Protein AF-E4WYF2-F1 (afdb_monomer_lite)

pLDDT: mean 76.02, std 16.63, range [37.41, 94.06]

Organism: Oikopleura dioica (NCBI:txid34765)

Sequence (230 aa):
MASVQLDSHLLYRRMNRLISRSLRPFSLKIVSPAKLMKSDLAKQTVICAGLVGVGDALAQAYRNERDLQRLVDMTLAGSFLGPWYKWWYGILNKRPNLTPLMKTGIDVSTSPFLHFTFLAFYILIHEHKIIDAKRSWENMIELIKLDLLLFLPICYTNFKFIPPGIWQTVYINAMYVIIVEPVCSMIINDNVQLFDFFFELLPQPVFEKFIEKIGIKTVLDFIIERTAGK

Foldseek 3Di:
DDDPPPPVVVVVVVVVVVVVVVPPPPPPPVQPVVNLVVDQLSVLLQLQLVLLLLLQVLLCLVVVHDDPLLSNLSSVLRNVVSVVCVVVLVVLVVCPVADLLRSLVVVLVCLLVSLLSSLQSSCCRRVVDHDDPVLSVLLSVQLSVLCVVQVSVQSSCLSPPPDPDDRSVVSSSVSCSLPPSNVSSCCNPVVDRNVVVVVQCVPVVNVVVSCVSSVVVVVVVVVCVVVVDD

Secondary structure (DSSP, 8-state):
-------HHHHHHHHHHHHHHHTTT-------HHHHTTSHHHHHHHHHHHHHHHHHHHHHHHHT---HHHHHHHHHHGGGHHHHHHHHHHHHHT-TTS-HHHHHHHHHHHHHHHHHHHHHHHHHHHT-S---HHHHHHHHHHHHHHIIIIIHHHHHHHHHHSPTTHHHHHHHHHHIIIIIHHHHHHHHHH---HHHHHHHH-SHHHHHHHHHHTTHHHHHHHHHHHHH--

Structure (mmCIF, N/CA/C/O backbone):
data_AF-E4WYF2-F1
#
_entry.id   AF-E4WYF2-F1
#
loop_
_atom_site.group_PDB
_atom_site.id
_atom_site.type_symbol
_atom_site.label_atom_id
_atom_site.label_alt_id
_atom_site.label_comp_id
_atom_site.label_asym_id
_atom_site.label_entity_id
_atom_site.label_seq_id
_atom_site.pdbx_PDB_ins_code
_atom_site.Cartn_x
_atom_site.Cartn_y
_atom_site.Cartn_z
_atom_site.occupancy
_atom_site.B_iso_or_equiv
_atom_site.auth_seq_id
_atom_site.auth_comp_id
_atom_site.auth_asym_id
_atom_site.auth_atom_id
_atom_site.pdbx_PDB_model_num
ATOM 1 N N . MET A 1 1 ? 58.714 -3.916 41.244 1.00 43.25 1 MET A N 1
ATOM 2 C CA . MET A 1 1 ? 57.739 -3.976 40.134 1.00 43.25 1 MET A CA 1
ATOM 3 C C . MET A 1 1 ? 57.208 -5.399 40.060 1.00 43.25 1 MET A C 1
ATOM 5 O O . MET A 1 1 ? 57.932 -6.275 39.615 1.00 43.25 1 MET A O 1
ATOM 9 N N . ALA A 1 2 ? 56.015 -5.654 40.601 1.00 40.81 2 ALA A N 1
ATOM 10 C CA . ALA A 1 2 ? 55.406 -6.983 40.588 1.00 40.81 2 ALA A CA 1
ATOM 11 C C . ALA A 1 2 ? 54.546 -7.129 39.325 1.00 40.81 2 ALA A C 1
ATOM 13 O O . ALA A 1 2 ? 53.582 -6.387 39.140 1.00 40.81 2 ALA A O 1
ATOM 14 N N . SER A 1 3 ? 54.925 -8.049 38.439 1.00 42.28 3 SER A N 1
ATOM 15 C CA . SER A 1 3 ? 54.156 -8.398 37.247 1.00 42.28 3 SER A CA 1
ATOM 16 C C . SER A 1 3 ? 52.903 -9.168 37.661 1.00 42.28 3 SER A C 1
ATOM 18 O O . SER A 1 3 ? 52.993 -10.289 38.162 1.00 42.28 3 SER A O 1
ATOM 20 N N . VAL A 1 4 ? 51.732 -8.572 37.450 1.00 49.94 4 VAL A N 1
ATOM 21 C CA . VAL A 1 4 ? 50.444 -9.250 37.613 1.00 49.94 4 VAL A CA 1
ATOM 22 C C . VAL A 1 4 ? 50.316 -10.278 36.486 1.00 49.94 4 VAL A C 1
ATOM 24 O O . VAL A 1 4 ? 49.973 -9.931 35.358 1.00 49.94 4 VAL A O 1
ATOM 27 N N . GLN A 1 5 ? 50.620 -11.545 36.776 1.00 52.38 5 GLN A N 1
ATOM 28 C CA . GLN A 1 5 ? 50.249 -12.666 35.914 1.00 52.38 5 GLN A CA 1
ATOM 29 C C . GLN A 1 5 ? 48.727 -12.805 35.964 1.00 52.38 5 GLN A C 1
ATOM 31 O O . GLN A 1 5 ? 48.154 -13.408 36.870 1.00 52.38 5 GLN A O 1
ATOM 36 N N . LEU A 1 6 ? 48.063 -12.169 35.002 1.00 54.81 6 LEU A N 1
ATOM 37 C CA . LEU A 1 6 ? 46.642 -12.353 34.764 1.00 54.81 6 LEU A CA 1
ATOM 38 C C . LEU A 1 6 ? 46.441 -13.799 34.299 1.00 54.81 6 LEU A C 1
ATOM 40 O O . LEU A 1 6 ? 46.881 -14.171 33.212 1.00 54.81 6 LEU A O 1
ATOM 44 N N . ASP A 1 7 ? 45.810 -14.610 35.144 1.00 67.25 7 ASP A N 1
ATOM 45 C CA . ASP A 1 7 ? 45.507 -16.011 34.867 1.00 67.25 7 ASP A CA 1
ATOM 46 C C . ASP A 1 7 ? 44.594 -16.101 33.630 1.00 67.25 7 ASP A C 1
ATOM 48 O O . ASP A 1 7 ? 43.377 -15.874 33.678 1.00 67.25 7 ASP A O 1
ATOM 52 N N . SER A 1 8 ? 45.214 -16.376 32.481 1.00 57.38 8 SER A N 1
ATOM 53 C CA . SER A 1 8 ? 44.580 -16.463 31.164 1.00 57.38 8 SER A CA 1
ATOM 54 C C . SER A 1 8 ? 43.456 -17.498 31.152 1.00 57.38 8 SER A C 1
ATOM 56 O O . SER A 1 8 ? 42.461 -17.340 30.438 1.00 57.38 8 SER A O 1
ATOM 58 N N . HIS A 1 9 ? 43.541 -18.499 32.029 1.00 60.78 9 HIS A N 1
ATOM 59 C CA . HIS A 1 9 ? 42.527 -19.523 32.201 1.00 60.78 9 HIS A CA 1
ATOM 60 C C . HIS A 1 9 ? 41.265 -18.990 32.905 1.00 60.78 9 HIS A C 1
ATOM 62 O O . HIS A 1 9 ? 40.141 -19.430 32.613 1.00 60.78 9 HIS A O 1
ATOM 68 N N . LEU A 1 10 ? 41.418 -18.014 33.804 1.00 67.69 10 LEU A N 1
ATOM 69 C CA . LEU A 1 10 ? 40.314 -17.330 34.479 1.00 67.69 10 LEU A CA 1
ATOM 70 C C . LEU A 1 10 ? 39.604 -16.352 33.530 1.00 67.69 10 LEU A C 1
ATOM 72 O O . LEU A 1 10 ? 38.371 -16.257 33.529 1.00 67.69 10 LEU A O 1
ATOM 76 N N . LEU A 1 11 ? 40.380 -15.669 32.686 1.00 64.06 11 LEU A N 1
ATOM 77 C CA . LEU A 1 11 ? 39.885 -14.714 31.693 1.00 64.06 11 LEU A CA 1
ATOM 78 C C . LEU A 1 11 ? 39.116 -15.423 30.570 1.00 64.06 11 LEU A C 1
ATOM 80 O O . LEU A 1 11 ? 37.990 -15.035 30.254 1.00 64.06 11 LEU A O 1
ATOM 84 N N . TYR A 1 12 ? 39.640 -16.553 30.088 1.00 58.22 12 TYR A N 1
ATOM 85 C CA . TYR A 1 12 ? 38.955 -17.430 29.138 1.00 58.22 12 TYR A CA 1
ATOM 86 C C . TYR A 1 12 ? 37.633 -17.980 29.703 1.00 58.22 12 TYR A C 1
ATOM 88 O O . TYR A 1 12 ? 36.594 -17.949 29.039 1.00 58.22 12 TYR A O 1
ATOM 96 N N . ARG A 1 13 ? 37.611 -18.399 30.979 1.00 66.56 13 ARG A N 1
ATOM 97 C CA . ARG A 1 13 ? 36.380 -18.859 31.655 1.00 66.56 13 ARG A CA 1
ATOM 98 C C . ARG A 1 13 ? 35.347 -17.749 31.870 1.00 66.56 13 ARG A C 1
ATOM 100 O O . ARG A 1 13 ? 34.149 -18.049 31.900 1.00 66.56 13 ARG A O 1
ATOM 107 N N . ARG A 1 14 ? 35.770 -16.491 32.046 1.00 70.56 14 ARG A N 1
ATOM 108 C CA . ARG A 1 14 ? 34.861 -15.331 32.109 1.00 70.56 14 ARG A CA 1
ATOM 109 C C . ARG A 1 14 ? 34.307 -14.978 30.729 1.00 70.56 14 ARG A C 1
ATOM 111 O O . ARG A 1 14 ? 33.098 -14.789 30.618 1.00 70.56 14 ARG A O 1
ATOM 118 N N . MET A 1 15 ? 35.139 -14.983 29.687 1.00 56.34 15 MET A N 1
ATOM 119 C CA . MET A 1 15 ? 34.697 -14.736 28.310 1.00 56.34 15 MET A CA 1
ATOM 120 C C . MET A 1 15 ? 33.721 -15.809 27.820 1.00 56.34 15 MET A C 1
ATOM 122 O O . MET A 1 15 ? 32.647 -15.461 27.339 1.00 56.34 15 MET A O 1
ATOM 126 N N . ASN A 1 16 ? 33.988 -17.099 28.058 1.00 54.19 16 ASN A N 1
ATOM 127 C CA . ASN A 1 16 ? 33.047 -18.165 27.686 1.00 54.19 16 ASN A CA 1
ATOM 128 C C . ASN A 1 16 ? 31.715 -18.093 28.453 1.00 54.19 16 ASN A C 1
ATOM 130 O O . ASN A 1 16 ? 30.665 -18.445 27.911 1.00 54.19 16 ASN A O 1
ATOM 134 N N . ARG A 1 17 ? 31.708 -17.584 29.693 1.00 62.91 17 ARG A N 1
ATOM 135 C CA . ARG A 1 17 ? 30.463 -17.325 30.441 1.00 62.91 17 ARG A CA 1
ATOM 136 C C . ARG A 1 17 ? 29.685 -16.117 29.917 1.00 62.91 17 ARG A C 1
ATOM 138 O O . ARG A 1 17 ? 28.460 -16.127 29.990 1.00 62.91 17 ARG A O 1
ATOM 145 N N . LEU A 1 18 ? 30.365 -15.102 29.386 1.00 58.62 18 LEU A N 1
ATOM 146 C CA . LEU A 1 18 ? 29.728 -13.940 28.760 1.00 58.62 18 LEU A CA 1
ATOM 147 C C . LEU A 1 18 ? 29.188 -14.281 27.366 1.00 58.62 18 LEU A C 1
ATOM 149 O O . LEU A 1 18 ? 28.043 -13.958 27.066 1.00 58.62 18 LEU A O 1
ATOM 153 N N . ILE A 1 19 ? 29.946 -15.033 26.564 1.00 54.69 19 ILE A N 1
ATOM 154 C CA . ILE A 1 19 ? 29.532 -15.506 25.236 1.00 54.69 19 ILE A CA 1
ATOM 155 C C . ILE A 1 19 ? 28.343 -16.476 25.348 1.00 54.69 19 ILE A C 1
ATOM 157 O O . ILE A 1 19 ? 27.340 -16.297 24.665 1.00 54.69 19 ILE A O 1
ATOM 161 N N . SER A 1 20 ? 28.366 -17.431 26.287 1.00 53.00 20 SER A N 1
ATOM 162 C CA . SER A 1 20 ? 27.236 -18.362 26.504 1.00 53.00 20 SER A CA 1
ATOM 163 C C . SER A 1 20 ? 25.994 -17.739 27.165 1.00 53.00 20 SER A C 1
ATOM 165 O O . SER A 1 20 ? 24.932 -18.373 27.190 1.00 53.00 20 SER A O 1
ATOM 167 N N . ARG A 1 21 ? 26.103 -16.518 27.709 1.00 52.81 21 ARG A N 1
ATOM 168 C CA . ARG A 1 21 ? 24.962 -15.699 28.159 1.00 52.81 21 ARG A CA 1
ATOM 169 C C . ARG A 1 21 ? 24.443 -14.780 27.050 1.00 52.81 21 ARG A C 1
ATOM 171 O O . ARG A 1 21 ? 23.233 -14.622 26.944 1.00 52.81 21 ARG A O 1
ATOM 178 N N . SER A 1 22 ? 25.330 -14.241 26.213 1.00 47.91 22 SER A N 1
ATOM 179 C CA . SER A 1 22 ? 24.991 -13.393 25.059 1.00 47.91 22 SER A CA 1
ATOM 180 C C . SER A 1 22 ? 24.304 -14.179 23.933 1.00 47.91 22 SER A C 1
ATOM 182 O O . SER A 1 22 ? 23.324 -13.721 23.357 1.00 47.91 22 SER A O 1
ATOM 184 N N . LEU A 1 23 ? 24.725 -15.425 23.690 1.00 44.25 23 LEU A N 1
ATOM 185 C CA . LEU A 1 23 ? 24.165 -16.286 22.637 1.00 44.25 23 LEU A CA 1
ATOM 186 C C . LEU A 1 23 ? 22.856 -17.000 23.031 1.00 44.25 23 LEU A C 1
ATOM 188 O O . LEU A 1 23 ? 22.394 -17.893 22.322 1.00 44.25 23 LEU A O 1
ATOM 192 N N . ARG A 1 24 ? 22.249 -16.642 24.172 1.00 42.84 24 ARG A N 1
ATOM 193 C CA . ARG A 1 24 ? 21.095 -17.350 24.744 1.00 42.84 24 ARG A CA 1
ATOM 194 C C . ARG A 1 24 ? 19.708 -16.731 24.491 1.00 42.84 24 ARG A C 1
ATOM 196 O O . ARG A 1 24 ? 18.785 -17.075 25.228 1.00 42.84 24 ARG A O 1
ATOM 203 N N . PRO A 1 25 ? 19.497 -15.940 23.419 1.00 43.97 25 PRO A N 1
ATOM 204 C CA . PRO A 1 25 ? 18.171 -15.920 22.808 1.00 43.97 25 PRO A CA 1
ATOM 205 C C . PRO A 1 25 ? 18.222 -15.883 21.274 1.00 43.97 25 PRO A C 1
ATOM 207 O O . PRO A 1 25 ? 17.591 -15.040 20.658 1.00 43.97 25 PRO A O 1
ATOM 210 N N . PHE A 1 26 ? 18.924 -16.813 20.632 1.00 39.44 26 PHE A N 1
ATOM 211 C CA . PHE A 1 26 ? 18.647 -17.140 19.227 1.00 39.44 26 PHE A CA 1
ATOM 212 C C . PHE A 1 26 ? 18.521 -18.653 19.043 1.00 39.44 26 PHE A C 1
ATOM 214 O O . PHE A 1 26 ? 19.043 -19.241 18.103 1.00 39.44 26 PHE A O 1
ATOM 221 N N . SER A 1 27 ? 17.757 -19.316 19.923 1.00 37.41 27 SER A N 1
ATOM 222 C CA . SER A 1 27 ? 17.037 -20.486 19.424 1.00 37.41 27 SER A CA 1
ATOM 223 C C . SER A 1 27 ? 15.979 -19.929 18.476 1.00 37.41 27 SER A C 1
ATOM 225 O O . SER A 1 27 ? 14.944 -19.434 18.933 1.00 37.41 27 SER A O 1
ATOM 227 N N . LEU A 1 28 ? 16.244 -19.971 17.171 1.00 38.47 28 LEU A N 1
ATOM 228 C CA . LEU A 1 28 ? 15.196 -19.967 16.158 1.00 38.47 28 LEU A CA 1
ATOM 229 C C . LEU A 1 28 ? 14.339 -21.203 16.444 1.00 38.47 28 LEU A C 1
ATOM 231 O O . LEU A 1 28 ? 14.529 -22.281 15.890 1.00 38.47 28 LEU A O 1
ATOM 235 N N . LYS A 1 29 ? 13.428 -21.074 17.415 1.00 37.94 29 LYS A N 1
ATOM 236 C CA . LYS A 1 29 ? 12.313 -21.993 17.546 1.00 37.94 29 LYS A CA 1
ATOM 237 C C . LYS A 1 29 ? 11.602 -21.847 16.221 1.00 37.94 29 LYS A C 1
ATOM 239 O O . LYS A 1 29 ? 11.056 -20.782 15.951 1.00 37.94 29 LYS A O 1
ATOM 244 N N . ILE A 1 30 ? 11.655 -22.888 15.402 1.00 41.62 30 ILE A N 1
ATOM 245 C CA . ILE A 1 30 ? 10.763 -23.041 14.264 1.00 41.62 30 ILE A CA 1
ATOM 246 C C . ILE A 1 30 ? 9.365 -23.040 14.882 1.00 41.62 30 ILE A C 1
ATOM 248 O O . ILE A 1 30 ? 8.895 -24.031 15.443 1.00 41.62 30 ILE A O 1
ATOM 252 N N . VAL A 1 31 ? 8.769 -21.852 14.950 1.00 43.47 31 VAL A N 1
ATOM 253 C CA . VAL A 1 31 ? 7.428 -21.664 15.476 1.00 43.47 31 VAL A CA 1
ATOM 254 C C . VAL A 1 31 ? 6.529 -22.321 14.450 1.00 43.47 31 VAL A C 1
ATOM 256 O O . VAL A 1 31 ? 6.563 -21.949 13.280 1.00 43.47 31 VAL A O 1
ATOM 259 N N . SER A 1 32 ? 5.763 -23.330 14.868 1.00 39.56 32 SER A N 1
ATOM 260 C CA . SER A 1 32 ? 4.838 -23.988 13.951 1.00 39.56 32 SER A CA 1
ATOM 261 C C . SER A 1 32 ? 3.935 -22.932 13.292 1.00 39.56 32 SER A C 1
ATOM 263 O O . SER A 1 32 ? 3.514 -21.997 13.984 1.00 39.56 32 SER A O 1
ATOM 265 N N . PRO A 1 33 ? 3.603 -23.057 11.995 1.00 49.75 33 PRO A N 1
ATOM 266 C CA . PRO A 1 33 ? 2.759 -22.087 11.290 1.00 49.75 33 PRO A CA 1
ATOM 267 C C . PRO A 1 33 ? 1.464 -21.766 12.055 1.00 49.75 33 PRO A C 1
ATOM 269 O O . PRO A 1 33 ? 1.066 -20.611 12.176 1.00 49.75 33 PRO A O 1
ATOM 272 N N . ALA A 1 34 ? 0.884 -22.775 12.714 1.00 42.59 34 ALA A N 1
ATOM 273 C CA . ALA A 1 34 ? -0.295 -22.640 13.566 1.00 42.59 34 ALA A CA 1
ATOM 274 C C . ALA A 1 34 ? -0.082 -21.772 14.827 1.00 42.59 34 ALA A C 1
ATOM 276 O O . ALA A 1 34 ? -1.013 -21.108 15.276 1.00 42.59 34 ALA A O 1
ATOM 277 N N . LYS A 1 35 ? 1.120 -21.755 15.426 1.00 39.94 35 LYS A N 1
ATOM 278 C CA . LYS A 1 35 ? 1.464 -20.827 16.523 1.00 39.94 35 LYS A CA 1
ATOM 279 C C . LYS A 1 35 ? 1.816 -19.436 16.003 1.00 39.94 35 LYS A C 1
ATOM 281 O O . LYS A 1 35 ? 1.493 -18.464 16.681 1.00 39.94 35 LYS A O 1
ATOM 286 N N . LEU A 1 36 ? 2.423 -19.333 14.819 1.00 43.94 36 LEU A N 1
ATOM 287 C CA . LEU A 1 36 ? 2.685 -18.051 14.166 1.00 43.94 36 LEU A CA 1
ATOM 288 C C . LEU A 1 36 ? 1.356 -17.325 13.895 1.00 43.94 36 LEU A C 1
ATOM 290 O O . LEU A 1 36 ? 1.186 -16.185 14.309 1.00 43.94 36 LEU A O 1
ATOM 294 N N . MET A 1 37 ? 0.360 -18.043 13.364 1.00 47.12 37 MET A N 1
ATOM 295 C CA . MET A 1 37 ? -1.002 -17.545 13.127 1.00 47.12 37 MET A CA 1
ATOM 296 C C . MET A 1 37 ? -1.801 -17.208 14.396 1.00 47.12 37 MET A C 1
ATOM 298 O O . MET A 1 37 ? -2.870 -16.617 14.283 1.00 47.12 37 MET A O 1
ATOM 302 N N . LYS A 1 38 ? -1.326 -17.532 15.609 1.00 53.31 38 LYS A N 1
ATOM 303 C CA . LYS A 1 38 ? -1.950 -17.038 16.854 1.00 53.31 38 LYS A CA 1
ATOM 304 C C . LYS A 1 38 ? -1.519 -15.614 17.205 1.00 53.31 38 LYS A C 1
ATOM 306 O O . LYS A 1 38 ? -2.211 -14.957 17.974 1.00 53.31 38 LYS A O 1
ATOM 311 N N . SER A 1 39 ? -0.409 -15.129 16.650 1.00 69.50 39 SER A N 1
ATOM 312 C CA . SER A 1 39 ? 0.044 -13.755 16.851 1.00 69.50 39 SER A CA 1
ATOM 313 C C . SER A 1 39 ? -0.727 -12.810 15.936 1.00 69.50 39 SER A C 1
ATOM 315 O O . SER A 1 39 ? -0.634 -12.916 14.715 1.00 69.50 39 SER A O 1
ATOM 317 N N . ASP A 1 40 ? -1.428 -11.829 16.507 1.00 74.69 40 ASP A N 1
ATOM 318 C CA . ASP A 1 40 ? -2.124 -10.801 15.717 1.00 74.69 40 ASP A CA 1
ATOM 319 C C . ASP A 1 40 ? -1.175 -10.014 14.805 1.00 74.69 40 ASP A C 1
ATOM 321 O O . ASP A 1 40 ? -1.599 -9.481 13.790 1.00 74.69 40 ASP A O 1
ATOM 325 N N . LEU A 1 41 ? 0.122 -9.969 15.144 1.00 81.25 41 LEU A N 1
ATOM 326 C CA . LEU A 1 41 ? 1.138 -9.368 14.279 1.00 81.25 41 LEU A CA 1
ATOM 327 C C . LEU A 1 41 ? 1.327 -10.183 12.997 1.00 81.25 41 LEU A C 1
ATOM 329 O O . LEU A 1 41 ? 1.247 -9.629 11.912 1.00 81.25 41 LEU A O 1
ATOM 333 N N . ALA A 1 42 ? 1.524 -11.497 13.122 1.00 82.12 42 ALA A N 1
ATOM 334 C CA . ALA A 1 42 ? 1.725 -12.367 11.967 1.00 82.12 42 ALA A CA 1
ATOM 335 C C . ALA A 1 42 ? 0.480 -12.414 11.075 1.00 82.12 42 ALA A C 1
ATOM 337 O O . ALA A 1 42 ? 0.607 -12.407 9.856 1.00 82.12 42 ALA A O 1
ATOM 338 N N . LYS A 1 43 ? -0.723 -12.401 11.669 1.00 80.62 43 LYS A N 1
ATOM 339 C CA . LYS A 1 43 ? -1.970 -12.286 10.900 1.00 80.62 43 LYS A CA 1
ATOM 340 C C . LYS A 1 43 ? -1.991 -11.002 10.074 1.00 80.62 43 LYS A C 1
ATOM 342 O O . LYS A 1 43 ? -2.263 -11.068 8.886 1.00 80.62 43 LYS A O 1
ATOM 347 N N . GLN A 1 44 ? -1.678 -9.857 10.683 1.00 79.75 44 GLN A N 1
ATOM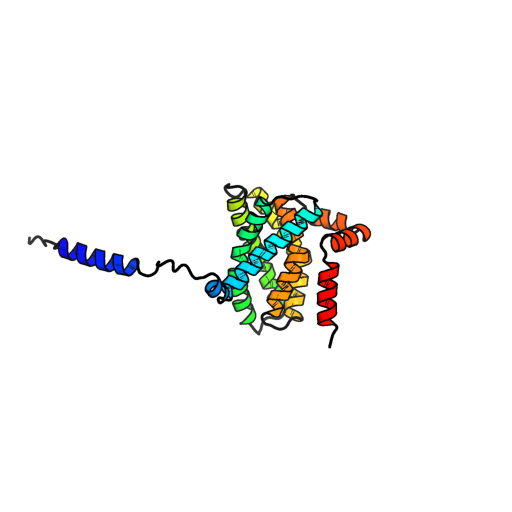 348 C CA . GLN A 1 44 ? -1.658 -8.577 9.973 1.00 79.75 44 GLN A CA 1
ATOM 349 C C . GLN A 1 44 ? -0.567 -8.530 8.899 1.00 79.75 44 GLN A C 1
ATOM 351 O O . GLN A 1 44 ? -0.842 -8.065 7.804 1.00 79.75 44 GLN A O 1
ATOM 356 N N . THR A 1 45 ? 0.622 -9.083 9.156 1.00 88.00 45 THR A N 1
ATOM 357 C CA . THR A 1 45 ? 1.679 -9.252 8.144 1.00 88.00 45 THR A CA 1
ATOM 358 C C . THR A 1 45 ? 1.193 -10.052 6.942 1.00 88.00 45 THR A C 1
ATOM 360 O O . THR A 1 45 ? 1.344 -9.596 5.816 1.00 88.00 45 THR A O 1
ATOM 363 N N . VAL A 1 46 ? 0.606 -11.232 7.172 1.00 86.44 46 VAL A N 1
ATOM 364 C CA . VAL A 1 46 ? 0.129 -12.112 6.094 1.00 86.44 46 VAL A CA 1
ATOM 365 C C . VAL A 1 46 ? -1.013 -11.461 5.323 1.00 86.44 46 VAL A C 1
ATOM 367 O O . VAL A 1 46 ? -1.035 -11.545 4.101 1.00 86.44 46 VAL A O 1
ATOM 370 N N . ILE A 1 47 ? -1.934 -10.798 6.027 1.00 83.12 47 ILE A N 1
ATOM 371 C CA . ILE A 1 47 ? -3.026 -10.056 5.402 1.00 83.12 47 ILE A CA 1
ATOM 372 C C . ILE A 1 47 ? -2.443 -8.955 4.517 1.00 83.12 47 ILE A C 1
ATOM 374 O O . ILE A 1 47 ? -2.681 -8.993 3.322 1.00 83.12 47 ILE A O 1
ATOM 378 N N . CYS A 1 48 ? -1.626 -8.041 5.044 1.00 85.06 48 CYS A N 1
ATOM 379 C CA . CYS A 1 48 ? -1.057 -6.955 4.244 1.00 85.06 48 CYS A CA 1
ATOM 380 C C . CYS A 1 48 ? -0.234 -7.468 3.054 1.00 85.06 48 CYS A C 1
ATOM 382 O O . CYS A 1 48 ? -0.450 -7.010 1.942 1.00 85.06 48 CYS A O 1
ATOM 384 N N . ALA A 1 49 ? 0.633 -8.465 3.250 1.00 89.50 49 ALA A N 1
ATOM 385 C CA . ALA A 1 49 ? 1.383 -9.086 2.157 1.00 89.50 49 ALA A CA 1
ATOM 386 C C . ALA A 1 49 ? 0.455 -9.637 1.062 1.00 89.50 49 ALA A C 1
ATOM 388 O O . ALA A 1 49 ? 0.612 -9.317 -0.114 1.00 89.50 49 ALA A O 1
ATOM 389 N N . GLY A 1 50 ? -0.544 -10.436 1.450 1.00 87.94 50 GLY A N 1
ATOM 390 C CA . GLY A 1 50 ? -1.499 -11.014 0.507 1.00 87.94 50 GLY A CA 1
ATOM 391 C C . GLY A 1 50 ? -2.350 -9.958 -0.195 1.00 87.94 50 GLY A C 1
ATOM 392 O O . GLY A 1 50 ? -2.666 -10.119 -1.365 1.00 87.94 50 GLY A O 1
ATOM 393 N N . LEU A 1 51 ? -2.687 -8.870 0.492 1.00 87.00 51 LEU A N 1
ATOM 394 C CA . LEU A 1 51 ? -3.446 -7.750 -0.052 1.00 87.00 51 LEU A CA 1
ATOM 395 C C . LEU A 1 51 ? -2.669 -7.003 -1.144 1.00 87.00 51 LEU A C 1
ATOM 397 O O . LEU A 1 51 ? -3.222 -6.794 -2.222 1.00 87.00 51 LEU A O 1
ATOM 401 N N . VAL A 1 52 ? -1.389 -6.693 -0.913 1.00 89.31 52 VAL A N 1
ATOM 402 C CA . VAL A 1 52 ? -0.517 -6.119 -1.953 1.00 89.31 52 VAL A CA 1
ATOM 403 C C . VAL A 1 52 ? -0.409 -7.071 -3.148 1.00 89.31 52 VAL A C 1
ATOM 405 O O . VAL A 1 52 ? -0.546 -6.648 -4.293 1.00 89.31 52 VAL A O 1
ATOM 408 N N . GLY A 1 53 ? -0.244 -8.374 -2.893 1.00 90.56 53 GLY A N 1
ATOM 409 C CA . GLY A 1 53 ? -0.234 -9.390 -3.948 1.00 90.56 53 GLY A CA 1
ATOM 410 C C . GLY A 1 53 ? -1.539 -9.436 -4.750 1.00 90.56 53 GLY A C 1
ATOM 411 O O . GLY A 1 53 ? -1.518 -9.450 -5.974 1.00 90.56 53 GLY A O 1
ATOM 412 N N . VAL A 1 54 ? -2.699 -9.414 -4.091 1.00 88.94 54 VAL A N 1
ATOM 413 C CA . VAL A 1 54 ? -3.998 -9.378 -4.783 1.00 88.94 54 VAL A CA 1
ATOM 414 C C . VAL A 1 54 ? -4.141 -8.101 -5.607 1.00 88.94 54 VAL A C 1
ATOM 416 O O . VAL A 1 54 ? -4.582 -8.181 -6.750 1.00 88.94 54 VAL A O 1
ATOM 419 N N . GLY A 1 55 ? -3.745 -6.946 -5.070 1.00 89.25 55 GLY A N 1
ATOM 420 C CA . GLY A 1 55 ? -3.760 -5.687 -5.810 1.00 89.25 55 GLY A CA 1
ATOM 421 C C . GLY A 1 55 ? -2.915 -5.749 -7.081 1.00 89.25 55 GLY A C 1
ATOM 422 O O . GLY A 1 55 ? -3.390 -5.387 -8.156 1.00 89.25 55 GLY A O 1
ATOM 423 N N . ASP A 1 56 ? -1.707 -6.307 -6.983 1.00 92.50 56 ASP A N 1
ATOM 424 C CA . ASP A 1 56 ? -0.860 -6.557 -8.144 1.00 92.50 56 ASP A CA 1
ATOM 425 C C . ASP A 1 56 ? -1.524 -7.516 -9.140 1.00 92.50 56 ASP A C 1
ATOM 427 O O . ASP A 1 56 ? -1.640 -7.184 -10.315 1.00 92.50 56 ASP A O 1
ATOM 431 N N . ALA A 1 57 ? -2.064 -8.651 -8.685 1.00 90.44 57 ALA A N 1
ATOM 432 C CA . ALA A 1 57 ? -2.778 -9.598 -9.545 1.00 90.44 57 ALA A CA 1
ATOM 433 C C . ALA A 1 57 ? -3.944 -8.943 -10.312 1.00 90.44 57 ALA A C 1
ATOM 435 O O . ALA A 1 57 ? -4.157 -9.249 -11.488 1.00 90.44 57 ALA A O 1
ATOM 436 N N . LEU A 1 58 ? -4.678 -8.026 -9.671 1.00 86.69 58 LEU A N 1
ATOM 437 C CA . LEU A 1 58 ? -5.743 -7.244 -10.304 1.00 86.69 58 LEU A CA 1
ATOM 438 C C . LEU A 1 58 ? -5.189 -6.271 -11.355 1.00 86.69 58 LEU A C 1
ATOM 440 O O . LEU A 1 58 ? -5.766 -6.166 -12.439 1.00 86.69 58 LEU A O 1
ATOM 444 N N . ALA A 1 59 ? -4.060 -5.611 -11.082 1.00 88.88 59 ALA A N 1
ATOM 445 C CA . ALA A 1 59 ? -3.365 -4.772 -12.060 1.00 88.88 59 ALA A CA 1
ATOM 446 C C . ALA A 1 59 ? -2.936 -5.583 -13.292 1.00 88.88 59 ALA A C 1
ATOM 448 O O . ALA A 1 59 ? -3.230 -5.196 -14.427 1.00 88.88 59 ALA A O 1
ATOM 449 N N . GLN A 1 60 ? -2.340 -6.762 -13.083 1.00 90.00 60 GLN A N 1
ATOM 450 C CA . GLN A 1 60 ? -1.942 -7.627 -14.193 1.00 90.00 60 GLN A CA 1
ATOM 451 C C . GLN A 1 60 ? -3.160 -8.108 -14.991 1.00 90.00 60 GLN A C 1
ATOM 453 O O . GLN A 1 60 ? -3.142 -8.103 -16.221 1.00 90.00 60 GLN A O 1
ATOM 458 N N . ALA A 1 61 ? -4.254 -8.472 -14.312 1.00 87.31 61 ALA A N 1
ATOM 459 C CA . ALA A 1 61 ? -5.496 -8.874 -14.966 1.00 87.31 61 ALA A CA 1
ATOM 460 C C . ALA A 1 61 ? -6.086 -7.745 -15.827 1.00 87.31 61 ALA A C 1
ATOM 462 O O . ALA A 1 61 ? -6.543 -8.000 -16.943 1.00 87.31 61 ALA A O 1
ATOM 463 N N . TYR A 1 62 ? -6.031 -6.494 -15.357 1.00 83.75 62 TYR A N 1
ATOM 464 C CA . TYR A 1 62 ? -6.449 -5.330 -16.139 1.00 83.75 62 TYR A CA 1
ATOM 465 C C . TYR A 1 62 ? -5.608 -5.166 -17.418 1.00 83.75 62 TYR A C 1
ATOM 467 O O . TYR A 1 62 ? -6.170 -4.935 -18.495 1.00 83.75 62 TYR A O 1
ATOM 475 N N . ARG A 1 63 ? -4.287 -5.369 -17.312 1.00 83.56 63 ARG A N 1
ATOM 476 C CA . ARG A 1 63 ? -3.315 -5.299 -18.418 1.00 83.56 63 ARG A CA 1
ATOM 477 C C . ARG A 1 63 ? -3.265 -6.541 -19.317 1.00 83.56 63 ARG A C 1
ATOM 479 O O . ARG A 1 63 ? -2.628 -6.500 -20.364 1.00 83.56 63 ARG A O 1
ATOM 486 N N . ASN A 1 64 ? -3.978 -7.613 -18.969 1.00 87.19 64 ASN A N 1
ATOM 487 C CA . ASN A 1 64 ? -3.847 -8.943 -19.581 1.00 87.19 64 ASN A CA 1
ATOM 488 C C . ASN A 1 64 ? -2.417 -9.520 -19.491 1.00 87.19 64 ASN A C 1
ATOM 490 O O . ASN A 1 64 ? -1.964 -10.233 -20.386 1.00 87.19 64 ASN A O 1
ATOM 494 N N . GLU A 1 65 ? -1.721 -9.235 -18.396 1.00 89.38 65 GLU A N 1
ATOM 495 C CA . GLU A 1 65 ? -0.382 -9.730 -18.088 1.00 89.38 65 GLU A CA 1
ATOM 496 C C . GLU A 1 65 ? -0.425 -10.852 -17.045 1.00 89.38 65 GLU A C 1
ATOM 498 O O . GLU A 1 65 ? -1.386 -10.989 -16.283 1.00 89.38 65 GLU A O 1
ATOM 503 N N . ARG A 1 66 ? 0.632 -11.674 -17.017 1.00 90.38 66 ARG A N 1
ATOM 504 C CA . ARG A 1 66 ? 0.859 -12.698 -15.987 1.00 90.38 66 ARG A CA 1
ATOM 505 C C . ARG A 1 66 ? 2.351 -12.829 -15.689 1.00 90.38 66 ARG A C 1
ATOM 507 O O . ARG A 1 66 ? 3.052 -13.613 -16.321 1.00 90.38 66 ARG A O 1
ATOM 514 N N . ASP A 1 67 ? 2.802 -12.077 -14.703 1.00 93.19 67 ASP A N 1
ATOM 515 C CA . ASP A 1 67 ? 4.132 -12.109 -14.118 1.00 93.19 67 ASP A CA 1
ATOM 516 C C . ASP A 1 67 ? 4.040 -12.591 -12.662 1.00 93.19 67 ASP A C 1
ATOM 518 O O . ASP A 1 67 ? 3.671 -11.855 -11.742 1.00 93.19 67 ASP A O 1
ATOM 522 N N . LEU A 1 68 ? 4.364 -13.870 -12.462 1.00 93.69 68 LEU A N 1
ATOM 523 C CA . LEU A 1 68 ? 4.360 -14.492 -11.141 1.00 93.69 68 LEU A CA 1
ATOM 524 C C . LEU A 1 68 ? 5.489 -13.960 -10.247 1.00 93.69 68 LEU A C 1
ATOM 526 O O . LEU A 1 68 ? 5.325 -13.930 -9.030 1.00 93.69 68 LEU A O 1
ATOM 530 N N . GLN A 1 69 ? 6.619 -13.554 -10.829 1.00 93.62 69 GLN A N 1
ATOM 531 C CA . GLN A 1 69 ? 7.754 -13.053 -10.062 1.00 93.62 69 GLN A CA 1
ATOM 532 C C . GLN A 1 69 ? 7.418 -11.678 -9.480 1.00 93.62 69 GLN A C 1
ATOM 534 O O . GLN A 1 69 ? 7.514 -11.503 -8.267 1.00 93.62 69 GLN A O 1
A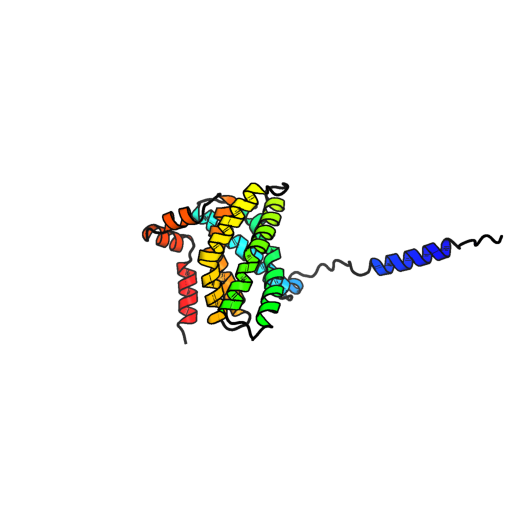TOM 539 N N . ARG A 1 70 ? 6.887 -10.763 -10.308 1.00 92.31 70 ARG A N 1
ATOM 540 C CA . ARG A 1 70 ? 6.338 -9.469 -9.862 1.00 92.31 70 ARG A CA 1
ATOM 541 C C . ARG A 1 70 ? 5.324 -9.650 -8.733 1.00 92.31 70 ARG A C 1
ATOM 543 O O . ARG A 1 70 ? 5.426 -8.986 -7.704 1.00 92.31 70 ARG A O 1
ATOM 550 N N . LEU A 1 71 ? 4.400 -10.601 -8.884 1.00 94.06 71 LEU A N 1
ATOM 551 C CA . LEU A 1 71 ? 3.379 -10.899 -7.876 1.00 94.06 71 LEU A CA 1
ATOM 552 C C . LEU A 1 71 ? 3.988 -11.311 -6.527 1.00 94.06 71 LEU A C 1
ATOM 554 O O . LEU A 1 71 ? 3.558 -10.841 -5.468 1.00 94.06 71 LEU A O 1
ATOM 558 N N . VAL A 1 72 ? 4.984 -12.200 -6.553 1.00 94.06 72 VAL A N 1
ATOM 559 C CA . VAL A 1 72 ? 5.689 -12.653 -5.346 1.00 94.06 72 VAL A CA 1
ATOM 560 C C . VAL A 1 72 ? 6.466 -11.501 -4.714 1.00 94.06 72 VAL A C 1
ATOM 562 O O . VAL A 1 72 ? 6.370 -11.307 -3.502 1.00 94.06 72 VAL A O 1
ATOM 565 N N . ASP A 1 73 ? 7.176 -10.704 -5.507 1.00 93.69 73 ASP A N 1
ATOM 566 C CA . ASP A 1 73 ? 7.998 -9.600 -5.008 1.00 93.69 73 ASP A CA 1
ATOM 567 C C . ASP A 1 73 ? 7.143 -8.491 -4.386 1.00 93.69 73 ASP A C 1
ATOM 569 O O . ASP A 1 73 ? 7.454 -8.010 -3.294 1.00 93.69 73 ASP A O 1
ATOM 573 N N . MET A 1 74 ? 6.006 -8.161 -5.007 1.00 92.62 74 MET A N 1
ATOM 574 C CA . MET A 1 74 ? 4.993 -7.253 -4.456 1.00 92.62 74 MET A CA 1
ATOM 575 C C . MET A 1 74 ? 4.422 -7.785 -3.134 1.00 92.62 74 MET A C 1
ATOM 577 O O . MET A 1 74 ? 4.349 -7.063 -2.138 1.00 92.62 74 MET A O 1
ATOM 581 N N . THR A 1 75 ? 4.094 -9.079 -3.080 1.00 93.12 75 THR A N 1
ATOM 582 C CA . THR A 1 75 ? 3.610 -9.741 -1.856 1.00 93.12 75 THR A CA 1
ATOM 583 C C . THR A 1 75 ? 4.643 -9.658 -0.727 1.00 93.12 75 THR A C 1
ATOM 585 O O . THR A 1 75 ? 4.308 -9.343 0.418 1.00 93.12 75 THR A O 1
ATOM 588 N N . LEU A 1 76 ? 5.918 -9.923 -1.029 1.00 93.12 76 LEU A N 1
ATOM 589 C CA . LEU A 1 76 ? 7.006 -9.865 -0.052 1.00 93.12 76 LEU A CA 1
ATOM 590 C C . LEU A 1 76 ? 7.264 -8.433 0.424 1.00 93.12 76 LEU A C 1
ATOM 592 O O . LEU A 1 76 ? 7.408 -8.218 1.633 1.00 93.12 76 LEU A O 1
ATOM 596 N N . ALA A 1 77 ? 7.253 -7.458 -0.487 1.00 91.25 77 ALA A N 1
ATOM 597 C CA . ALA A 1 77 ? 7.371 -6.044 -0.153 1.00 91.25 77 ALA A CA 1
ATOM 598 C C . ALA A 1 77 ? 6.228 -5.586 0.770 1.00 91.25 77 ALA A C 1
ATOM 600 O O . ALA A 1 77 ? 6.476 -4.880 1.741 1.00 91.25 77 ALA A O 1
ATOM 601 N N . GLY A 1 78 ? 4.998 -6.071 0.578 1.00 88.50 78 GLY A N 1
ATOM 602 C CA . GLY A 1 78 ? 3.854 -5.743 1.441 1.00 88.50 78 GLY A CA 1
ATOM 603 C C . GLY A 1 78 ? 3.946 -6.252 2.887 1.00 88.50 78 GLY A C 1
ATOM 604 O O . GLY A 1 78 ? 3.195 -5.810 3.759 1.00 88.50 78 GLY A O 1
ATOM 605 N N . SER A 1 79 ? 4.872 -7.163 3.197 1.00 90.44 79 SER A N 1
ATOM 606 C CA . SER A 1 79 ? 4.948 -7.796 4.521 1.00 90.44 79 SER A CA 1
ATOM 607 C C . SER A 1 79 ? 5.301 -6.829 5.666 1.00 90.44 79 SER A C 1
ATOM 609 O O . SER A 1 79 ? 4.831 -7.022 6.795 1.00 90.44 79 SER A O 1
ATOM 611 N N . PHE A 1 80 ? 6.062 -5.754 5.411 1.00 88.00 80 PHE A N 1
ATOM 612 C CA . PHE A 1 80 ? 6.420 -4.782 6.459 1.00 88.00 80 PHE A CA 1
ATOM 613 C C . PHE A 1 80 ? 5.233 -3.905 6.899 1.00 88.00 80 PHE A C 1
ATOM 615 O O . PHE A 1 80 ? 5.253 -3.357 8.007 1.00 88.00 80 PHE A O 1
ATOM 622 N N . LEU A 1 81 ? 4.185 -3.802 6.073 1.00 85.88 81 LEU A N 1
ATOM 623 C CA . LEU A 1 81 ? 3.006 -2.983 6.358 1.00 85.88 81 LEU A CA 1
ATOM 624 C C . LEU A 1 81 ? 2.210 -3.519 7.554 1.00 85.88 81 LEU A C 1
ATOM 626 O O . LEU A 1 81 ? 1.697 -2.741 8.353 1.00 85.88 81 LEU A O 1
ATOM 630 N N . GLY A 1 82 ? 2.158 -4.840 7.748 1.00 85.00 82 GLY A N 1
ATOM 631 C CA . GLY A 1 82 ? 1.443 -5.443 8.879 1.00 85.00 82 GLY A CA 1
ATOM 632 C C . GLY A 1 82 ? 1.952 -4.960 10.247 1.00 85.00 82 GLY A C 1
ATOM 633 O O . GLY A 1 82 ? 1.166 -4.439 11.044 1.00 85.00 82 GLY A O 1
ATOM 634 N N . PRO A 1 83 ? 3.263 -5.081 10.542 1.00 87.25 83 PRO A N 1
ATOM 635 C CA . PRO A 1 83 ? 3.864 -4.519 11.747 1.00 87.25 83 PRO A CA 1
ATOM 636 C C . PRO A 1 83 ? 3.663 -3.015 11.895 1.00 87.25 83 PRO A C 1
ATOM 638 O O . PRO A 1 83 ? 3.373 -2.560 13.006 1.00 87.25 83 PRO A O 1
ATOM 641 N N . TRP A 1 84 ? 3.769 -2.267 10.793 1.00 87.50 84 TRP A N 1
ATOM 642 C CA . TRP A 1 84 ? 3.525 -0.830 10.793 1.00 87.50 84 TRP A CA 1
ATOM 643 C C . TRP A 1 84 ? 2.099 -0.505 11.238 1.00 87.50 84 TRP A C 1
ATOM 645 O O . TRP A 1 84 ? 1.927 0.166 12.254 1.00 87.50 84 TRP A O 1
ATOM 655 N N . TYR A 1 85 ? 1.077 -1.032 10.556 1.00 80.94 85 TYR A N 1
ATOM 656 C CA . TYR A 1 85 ? -0.322 -0.734 10.870 1.00 80.94 85 TYR A CA 1
ATOM 657 C C . TYR A 1 85 ? -0.705 -1.165 12.285 1.00 80.94 85 TYR A C 1
ATOM 659 O O . TYR A 1 85 ? -1.425 -0.434 12.972 1.00 80.94 85 TYR A O 1
ATOM 667 N N . LYS A 1 86 ? -0.178 -2.299 12.773 1.00 81.88 86 LYS A N 1
ATOM 668 C CA . LYS A 1 86 ? -0.395 -2.732 14.161 1.00 81.88 86 LYS A CA 1
ATOM 669 C C . LYS A 1 86 ? 0.051 -1.677 15.162 1.00 81.88 86 LYS A C 1
ATOM 671 O O . LYS A 1 86 ? -0.663 -1.351 16.112 1.00 81.88 86 LYS A O 1
ATOM 676 N N . TRP A 1 87 ? 1.280 -1.211 14.981 1.00 86.00 87 TRP A N 1
ATOM 677 C CA . TRP A 1 87 ? 1.921 -0.272 15.882 1.00 86.00 87 TRP A CA 1
ATOM 678 C C . TRP A 1 87 ? 1.298 1.121 15.745 1.00 86.00 87 TRP A C 1
ATOM 680 O O . TRP A 1 87 ? 0.927 1.734 16.749 1.00 86.00 87 TRP A O 1
ATOM 690 N N . TRP A 1 88 ? 1.091 1.573 14.510 1.00 86.06 88 TRP A N 1
ATOM 691 C CA . TRP A 1 88 ? 0.623 2.909 14.171 1.00 86.06 88 TRP A CA 1
ATOM 692 C C . TRP A 1 88 ? -0.831 3.162 14.577 1.00 86.06 88 TRP A C 1
ATOM 694 O O . TRP A 1 88 ? -1.107 4.107 15.323 1.00 86.06 88 TRP A O 1
ATOM 704 N N . TYR A 1 89 ? -1.767 2.275 14.214 1.00 78.44 89 TYR A N 1
ATOM 705 C CA . TYR A 1 89 ? -3.155 2.408 14.671 1.00 78.44 89 TYR A CA 1
ATOM 706 C C . TYR A 1 89 ? -3.288 2.208 16.179 1.00 78.44 89 TYR A C 1
ATOM 708 O O . TYR A 1 89 ? -4.138 2.841 16.807 1.00 78.44 89 TYR A O 1
ATOM 716 N N . GLY A 1 90 ? -2.397 1.428 16.796 1.00 78.88 90 GLY A N 1
ATOM 717 C CA . GLY A 1 90 ? -2.275 1.367 18.250 1.00 78.88 90 GLY A CA 1
ATOM 718 C C . GLY A 1 90 ? -1.940 2.722 18.889 1.00 78.88 90 GLY A C 1
ATOM 719 O O . GLY A 1 90 ? -2.449 3.026 19.968 1.00 78.88 90 GLY A O 1
ATOM 720 N N . ILE A 1 91 ? -1.122 3.554 18.238 1.00 86.31 91 ILE A N 1
ATOM 721 C CA . ILE A 1 91 ? -0.788 4.910 18.701 1.00 86.31 91 ILE A CA 1
ATOM 722 C C . ILE A 1 91 ? -1.949 5.875 18.453 1.00 86.31 91 ILE A C 1
ATOM 724 O O . ILE A 1 91 ? -2.345 6.595 19.373 1.00 86.31 91 ILE A O 1
ATOM 728 N N . LEU A 1 92 ? -2.514 5.881 17.243 1.00 83.12 92 LEU A N 1
ATOM 729 C CA . LEU A 1 92 ? -3.595 6.800 16.871 1.00 83.12 92 LEU A CA 1
ATOM 730 C C . LEU A 1 92 ? -4.871 6.565 17.687 1.00 83.12 92 LEU A C 1
ATOM 732 O O . LEU A 1 92 ? -5.518 7.522 18.118 1.00 83.12 92 LEU A O 1
ATOM 736 N N . ASN A 1 93 ? -5.211 5.307 17.970 1.00 77.94 93 ASN A N 1
ATOM 737 C CA . ASN A 1 93 ? -6.419 4.974 18.725 1.00 77.94 93 ASN A CA 1
ATOM 738 C C . ASN A 1 93 ? -6.302 5.255 20.228 1.00 77.94 93 ASN A C 1
ATOM 740 O O . ASN A 1 93 ? -7.320 5.476 20.877 1.00 77.94 93 ASN A O 1
ATOM 744 N N . LYS A 1 94 ? -5.085 5.350 20.779 1.00 85.19 94 LYS A N 1
ATOM 745 C CA . LYS A 1 94 ? -4.858 5.761 22.178 1.00 85.19 94 LYS A CA 1
ATOM 746 C C . LYS A 1 94 ? -5.029 7.264 22.417 1.00 85.19 94 LYS A C 1
ATOM 748 O O . LYS A 1 94 ? -4.905 7.710 23.554 1.00 85.19 94 LYS A O 1
ATOM 753 N N . ARG A 1 95 ? -5.298 8.052 21.372 1.00 86.19 95 ARG A N 1
ATOM 754 C CA . ARG A 1 95 ? -5.482 9.506 21.454 1.00 86.19 95 ARG A CA 1
ATOM 755 C C . ARG A 1 95 ? -6.957 9.868 21.216 1.00 86.19 95 ARG A C 1
ATOM 757 O O . ARG A 1 95 ? -7.313 10.235 20.094 1.00 86.19 95 ARG A O 1
ATOM 764 N N . PRO A 1 96 ? -7.828 9.778 22.243 1.00 79.81 96 PRO A N 1
ATOM 765 C CA . PRO A 1 96 ? -9.266 10.034 22.096 1.00 79.81 96 PRO A CA 1
ATOM 766 C C . PRO A 1 96 ? -9.589 11.488 21.723 1.00 79.81 96 PRO A C 1
ATOM 768 O O . PRO A 1 96 ? -10.631 11.747 21.136 1.00 79.81 96 PRO A O 1
ATOM 771 N N . ASN A 1 97 ? -8.676 12.423 21.998 1.00 88.00 97 ASN A N 1
ATOM 772 C CA . ASN A 1 97 ? -8.865 13.853 21.737 1.00 88.00 97 ASN A CA 1
ATOM 773 C C . ASN A 1 97 ? -8.707 14.237 20.253 1.00 88.00 97 ASN A C 1
ATOM 775 O O . ASN A 1 97 ? -8.929 15.390 19.894 1.00 88.00 97 ASN A O 1
ATOM 779 N N . LEU A 1 98 ? -8.279 13.309 19.390 1.00 89.25 98 LEU A N 1
ATOM 780 C CA . LEU A 1 98 ? -8.114 13.578 17.963 1.00 89.25 98 LEU A CA 1
ATOM 781 C C . LEU A 1 98 ? -9.429 13.347 17.223 1.00 89.25 98 LEU A C 1
ATOM 783 O O . LEU A 1 98 ? -9.975 12.241 17.242 1.00 89.25 98 LEU A O 1
ATOM 787 N N . THR A 1 99 ? -9.895 14.371 16.508 1.00 90.69 99 THR A N 1
ATOM 788 C CA . THR A 1 99 ? -11.044 14.237 15.606 1.00 90.69 99 THR A CA 1
ATOM 789 C C . THR A 1 99 ? -10.712 13.289 14.441 1.00 90.69 99 THR A C 1
ATOM 791 O O . THR A 1 99 ? -9.535 13.118 14.106 1.00 90.69 99 THR A O 1
ATOM 794 N N . PRO A 1 100 ? -11.713 12.689 13.769 1.00 86.50 100 PRO A N 1
ATOM 795 C CA . PRO A 1 100 ? -11.478 11.855 12.587 1.00 86.50 100 PRO A CA 1
ATOM 796 C C . PRO A 1 100 ? -10.650 12.551 11.500 1.00 86.50 100 PRO A C 1
ATOM 798 O O . PRO A 1 100 ? -9.766 11.938 10.906 1.00 86.50 100 PRO A O 1
ATOM 801 N N . LEU A 1 101 ? -10.871 13.854 11.293 1.00 89.56 101 LEU A N 1
ATOM 802 C CA . LEU A 1 101 ? -10.102 14.653 10.339 1.00 89.56 101 LEU A CA 1
ATOM 803 C C . LEU A 1 101 ? -8.628 14.772 10.753 1.00 89.56 101 LEU A C 1
ATOM 805 O O . LEU A 1 101 ? -7.745 14.595 9.922 1.00 89.56 101 LEU A O 1
ATOM 809 N N . MET A 1 102 ? -8.354 15.008 12.040 1.00 91.44 102 MET A N 1
ATOM 810 C CA . MET A 1 102 ? -6.979 15.062 12.550 1.00 91.44 102 MET A CA 1
ATOM 811 C C . MET A 1 102 ? -6.279 13.708 12.424 1.00 91.44 102 MET A C 1
ATOM 813 O O . MET A 1 102 ? -5.122 13.662 12.019 1.00 91.44 102 MET A O 1
ATOM 817 N N . LYS A 1 103 ? -6.972 12.606 12.739 1.00 89.62 103 LYS A N 1
ATOM 818 C CA . LYS A 1 103 ? -6.426 11.251 12.564 1.00 89.62 103 LYS A CA 1
ATOM 819 C C . LYS A 1 103 ? -6.093 10.970 11.101 1.00 89.62 103 LYS A C 1
ATOM 821 O O . LYS A 1 103 ? -5.003 10.487 10.830 1.00 89.62 103 LYS A O 1
ATOM 826 N N . THR A 1 104 ? -6.982 11.354 10.185 1.00 89.62 104 THR A N 1
ATOM 827 C CA . THR A 1 104 ? -6.773 11.237 8.733 1.00 89.62 104 THR A CA 1
ATOM 828 C C . THR A 1 104 ? -5.552 12.032 8.282 1.00 89.62 104 THR A C 1
ATOM 830 O O . THR A 1 104 ? -4.681 11.489 7.616 1.00 89.62 104 THR A O 1
ATOM 833 N N . GLY A 1 105 ? -5.450 13.304 8.685 1.00 90.38 105 GLY A N 1
ATOM 834 C CA . GLY A 1 105 ? -4.310 14.147 8.321 1.00 90.38 105 GLY A CA 1
ATOM 835 C C . GLY A 1 105 ? -2.982 13.594 8.838 1.00 90.38 105 GLY A C 1
ATOM 836 O O . GLY A 1 105 ? -1.992 13.601 8.113 1.00 90.38 105 GLY A O 1
ATOM 837 N N . ILE A 1 106 ? -2.966 13.057 10.061 1.00 91.06 106 ILE A N 1
ATOM 838 C CA . ILE A 1 106 ? -1.775 12.414 10.623 1.00 91.06 106 ILE A CA 1
ATOM 839 C C . ILE A 1 106 ? -1.433 11.129 9.854 1.00 91.06 106 ILE A C 1
ATOM 841 O O . ILE A 1 106 ? -0.267 10.930 9.527 1.00 91.06 106 ILE A O 1
ATOM 845 N N . ASP A 1 107 ? -2.414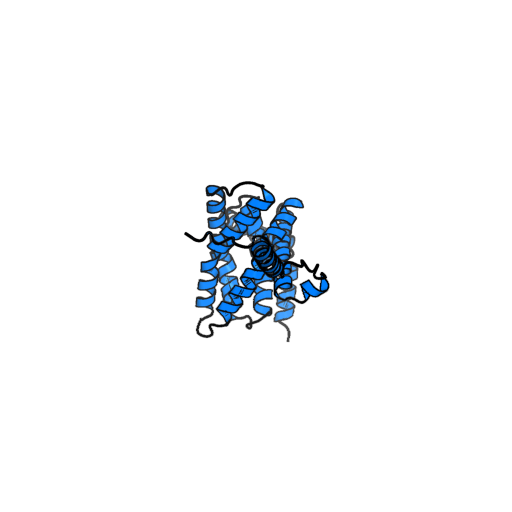 10.286 9.532 1.00 87.88 107 ASP A N 1
ATOM 846 C CA . ASP A 1 107 ? -2.191 9.038 8.790 1.00 87.88 107 ASP A CA 1
ATOM 847 C C . ASP A 1 107 ? -1.601 9.319 7.398 1.00 87.88 107 ASP A C 1
ATOM 849 O O . ASP A 1 107 ? -0.504 8.858 7.086 1.00 87.88 107 ASP A O 1
ATOM 853 N N . VAL A 1 108 ? -2.244 10.202 6.625 1.00 88.75 108 VAL A N 1
ATOM 854 C CA . VAL A 1 108 ? -1.793 10.611 5.282 1.00 88.75 108 VAL A CA 1
ATOM 855 C C . VAL A 1 108 ? -0.433 11.317 5.329 1.00 88.75 108 VAL A C 1
ATOM 857 O O . VAL A 1 108 ? 0.375 11.170 4.418 1.00 88.75 108 VAL A O 1
ATOM 860 N N . SER A 1 109 ? -0.105 12.038 6.408 1.00 89.56 109 SER A N 1
ATOM 861 C CA . SER A 1 109 ? 1.223 12.662 6.531 1.00 89.56 109 SER A CA 1
ATOM 862 C C . SER A 1 109 ? 2.373 11.652 6.635 1.00 89.56 109 SER A C 1
ATOM 864 O O . SER A 1 109 ? 3.517 11.998 6.343 1.00 89.56 109 SER A O 1
ATOM 866 N N . THR A 1 110 ? 2.086 10.404 7.028 1.00 89.12 110 THR A N 1
ATOM 867 C CA . THR A 1 110 ? 3.087 9.326 7.077 1.00 89.12 110 THR A CA 1
ATOM 868 C C . THR A 1 110 ? 3.238 8.560 5.766 1.00 89.12 110 THR A C 1
ATOM 870 O O . THR A 1 110 ? 4.222 7.838 5.600 1.00 89.12 110 THR A O 1
ATOM 873 N N . SER A 1 111 ? 2.329 8.763 4.811 1.00 87.88 111 SER A N 1
ATOM 874 C CA . SER A 1 111 ? 2.351 8.109 3.503 1.00 87.88 111 SER A CA 1
ATOM 875 C C . SER A 1 111 ? 3.679 8.226 2.748 1.00 87.88 111 SER A C 1
ATOM 877 O O . SER A 1 111 ? 4.160 7.197 2.280 1.00 87.88 111 SER A O 1
ATOM 879 N N . PRO A 1 112 ? 4.350 9.397 2.655 1.00 89.88 112 PRO A N 1
ATOM 880 C CA . PRO A 1 112 ? 5.623 9.488 1.932 1.00 89.88 112 PRO A CA 1
ATOM 881 C C . PRO A 1 112 ? 6.695 8.546 2.491 1.00 89.88 112 PRO A C 1
ATOM 883 O O . PRO A 1 112 ? 7.438 7.922 1.739 1.00 89.88 112 PRO A O 1
ATOM 886 N N . PHE A 1 113 ? 6.750 8.402 3.819 1.00 90.19 113 PHE A N 1
ATOM 887 C CA . PHE A 1 113 ? 7.680 7.486 4.474 1.00 90.19 113 PHE A CA 1
ATOM 888 C C . PHE A 1 113 ? 7.350 6.023 4.154 1.00 90.19 113 PHE A C 1
ATOM 890 O O . PHE A 1 113 ? 8.255 5.228 3.892 1.00 90.19 113 PHE A O 1
ATOM 897 N N . LEU A 1 114 ? 6.062 5.672 4.148 1.00 90.06 114 LEU A N 1
ATOM 898 C CA . LEU A 1 114 ? 5.603 4.328 3.807 1.00 90.06 114 LEU A CA 1
ATOM 899 C C . LEU A 1 114 ? 5.885 3.973 2.353 1.00 90.06 114 LEU A C 1
ATOM 901 O O . LEU A 1 114 ? 6.462 2.917 2.105 1.00 90.06 114 LEU A O 1
ATOM 905 N N . HIS A 1 115 ? 5.557 4.866 1.420 1.00 91.12 115 HIS A N 1
ATOM 906 C CA . HIS A 1 115 ? 5.817 4.677 -0.006 1.00 91.12 115 HIS A CA 1
ATOM 907 C C . HIS A 1 115 ? 7.304 4.546 -0.286 1.00 91.12 115 HIS A C 1
ATOM 909 O O . HIS A 1 115 ? 7.714 3.615 -0.971 1.00 91.12 115 HIS A O 1
ATOM 915 N N . PHE A 1 116 ? 8.135 5.409 0.304 1.00 90.81 116 PHE A N 1
ATOM 916 C CA . PHE A 1 116 ? 9.584 5.295 0.159 1.00 90.81 116 PHE A CA 1
ATOM 917 C C . PHE A 1 116 ? 10.107 3.957 0.695 1.00 90.81 116 PHE A C 1
ATOM 919 O O . PHE A 1 116 ? 10.897 3.291 0.030 1.00 90.81 116 PHE A O 1
ATOM 926 N N . THR A 1 117 ? 9.643 3.539 1.876 1.00 91.44 117 THR A N 1
ATOM 927 C CA . THR A 1 117 ? 10.041 2.258 2.477 1.00 91.44 117 THR A CA 1
ATOM 928 C C . THR A 1 117 ? 9.609 1.087 1.597 1.00 91.44 117 THR A C 1
ATOM 930 O O . THR A 1 117 ? 10.414 0.201 1.322 1.00 91.44 117 THR A O 1
ATOM 933 N N . PHE A 1 118 ? 8.371 1.104 1.102 1.00 91.25 118 PHE A N 1
ATOM 934 C CA . PHE A 1 118 ? 7.847 0.080 0.206 1.00 91.25 118 PHE A CA 1
ATOM 935 C C . PHE A 1 118 ? 8.643 -0.002 -1.095 1.00 91.25 118 PHE A C 1
ATOM 937 O O . PHE A 1 118 ? 9.130 -1.076 -1.435 1.00 91.25 118 PHE A O 1
ATOM 944 N N . LEU A 1 119 ? 8.843 1.128 -1.779 1.00 91.62 119 LEU A N 1
ATOM 945 C CA . LEU A 1 119 ? 9.621 1.203 -3.017 1.00 91.62 119 LEU A CA 1
ATOM 946 C C . LEU A 1 119 ? 11.055 0.711 -2.809 1.00 91.62 119 LEU A C 1
ATOM 948 O O . LEU A 1 119 ? 11.567 -0.041 -3.632 1.00 91.62 119 LEU A O 1
ATOM 952 N N . ALA A 1 120 ? 11.689 1.091 -1.698 1.00 90.44 120 ALA A N 1
ATOM 953 C CA . ALA A 1 120 ? 13.029 0.638 -1.352 1.00 90.44 120 ALA A CA 1
ATOM 954 C C . ALA A 1 120 ? 13.100 -0.890 -1.211 1.00 90.44 120 ALA A C 1
ATOM 956 O O . ALA A 1 120 ? 13.988 -1.518 -1.788 1.00 90.44 120 ALA A O 1
ATOM 957 N N . PHE A 1 121 ? 12.160 -1.492 -0.473 1.00 90.00 121 PHE A N 1
ATOM 958 C CA . PHE A 1 121 ? 12.086 -2.947 -0.332 1.00 90.00 121 PHE A CA 1
ATOM 959 C C . PHE A 1 121 ? 11.786 -3.632 -1.664 1.00 90.00 121 PHE A C 1
ATOM 961 O O . PHE A 1 121 ? 12.455 -4.602 -2.009 1.00 90.00 121 PHE A O 1
ATOM 968 N N . TYR A 1 122 ? 10.819 -3.114 -2.417 1.00 90.94 122 TYR A N 1
ATOM 969 C CA . TYR A 1 122 ? 10.416 -3.683 -3.693 1.00 90.94 122 TYR A CA 1
ATOM 970 C C . TYR A 1 122 ? 11.560 -3.669 -4.711 1.00 90.94 122 TYR A C 1
ATOM 972 O O . TYR A 1 122 ? 11.913 -4.720 -5.230 1.00 90.94 122 TYR A O 1
ATOM 980 N N . ILE A 1 123 ? 12.207 -2.520 -4.936 1.00 88.56 123 ILE A N 1
ATOM 981 C CA . ILE A 1 123 ? 13.321 -2.393 -5.893 1.00 88.56 123 ILE A CA 1
ATOM 982 C C . ILE A 1 123 ? 14.490 -3.303 -5.496 1.00 88.56 123 ILE A C 1
ATOM 984 O O . ILE A 1 123 ? 15.098 -3.946 -6.352 1.00 88.56 123 ILE A O 1
ATOM 988 N N . LEU A 1 124 ? 14.791 -3.403 -4.197 1.00 89.75 124 LEU A N 1
ATOM 989 C CA . LEU A 1 124 ? 15.859 -4.272 -3.707 1.00 89.75 124 LEU A CA 1
ATOM 990 C C . LEU A 1 124 ? 15.574 -5.756 -3.995 1.00 89.75 124 LEU A C 1
ATOM 992 O O . LEU A 1 124 ? 16.486 -6.495 -4.371 1.00 89.75 124 LEU A O 1
ATOM 996 N N . ILE A 1 125 ? 14.326 -6.191 -3.799 1.00 90.06 125 ILE A N 1
ATOM 997 C CA . ILE A 1 125 ? 13.911 -7.584 -3.995 1.00 90.06 125 ILE A CA 1
ATOM 998 C C . ILE A 1 125 ? 13.767 -7.900 -5.487 1.00 90.06 125 ILE A C 1
ATOM 1000 O O . ILE A 1 125 ? 14.348 -8.877 -5.942 1.00 90.06 125 ILE A O 1
ATOM 1004 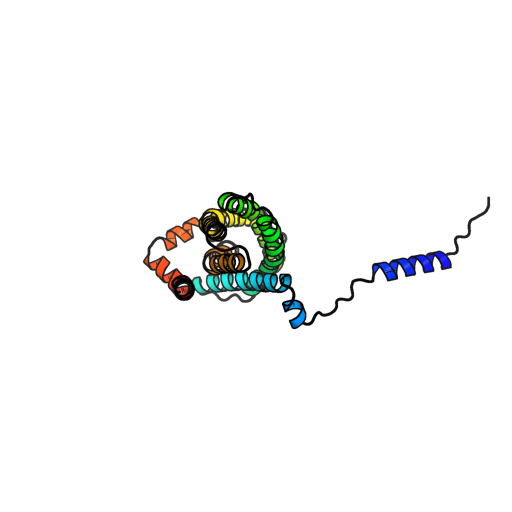N N . HIS A 1 126 ? 13.035 -7.068 -6.228 1.00 88.31 126 HIS A N 1
ATOM 1005 C CA . HIS A 1 126 ? 12.637 -7.323 -7.610 1.00 88.31 126 HIS A CA 1
ATOM 1006 C C . HIS A 1 126 ? 13.763 -7.059 -8.616 1.00 88.31 126 HIS A C 1
ATOM 1008 O O . HIS A 1 126 ? 13.982 -7.839 -9.539 1.00 88.31 126 HIS A O 1
ATOM 1014 N N . GLU A 1 127 ? 14.511 -5.964 -8.447 1.00 84.38 127 GLU A N 1
ATOM 1015 C CA . GLU A 1 127 ? 15.532 -5.560 -9.422 1.00 84.38 127 GLU A CA 1
ATOM 1016 C C . GLU A 1 127 ? 16.953 -5.939 -9.008 1.00 84.38 127 GLU A C 1
ATOM 1018 O O . GLU A 1 127 ? 17.872 -5.828 -9.822 1.00 84.38 127 GLU A O 1
ATOM 1023 N N . HIS A 1 128 ? 17.156 -6.352 -7.752 1.00 83.62 128 HIS A N 1
ATOM 1024 C CA . HIS A 1 128 ? 18.475 -6.619 -7.167 1.00 83.62 128 HIS A CA 1
ATOM 1025 C C . HIS A 1 128 ? 19.468 -5.452 -7.340 1.00 83.62 128 HIS A C 1
ATOM 1027 O O . HIS A 1 128 ? 20.681 -5.653 -7.455 1.00 83.62 128 HIS A O 1
ATOM 1033 N N . LYS A 1 129 ? 18.958 -4.215 -7.369 1.00 80.69 129 LYS A N 1
ATOM 1034 C CA . LYS A 1 129 ? 19.731 -2.986 -7.594 1.00 80.69 129 LYS A CA 1
ATOM 1035 C C . LYS A 1 129 ? 19.660 -2.046 -6.399 1.00 80.69 129 LYS A C 1
ATOM 1037 O O . LYS A 1 129 ? 18.756 -2.110 -5.568 1.00 80.69 129 LYS A O 1
ATOM 1042 N N . ILE A 1 130 ? 20.633 -1.139 -6.346 1.00 78.00 130 ILE A N 1
ATOM 1043 C CA . ILE A 1 130 ? 20.569 0.036 -5.476 1.00 78.00 130 ILE A CA 1
ATOM 1044 C C . ILE A 1 130 ? 19.449 0.944 -5.995 1.00 78.00 130 ILE A C 1
ATOM 1046 O O . ILE A 1 130 ? 19.267 1.084 -7.203 1.00 78.00 130 ILE A O 1
ATOM 1050 N N . ILE A 1 131 ? 18.709 1.542 -5.065 1.00 81.88 131 ILE A N 1
ATOM 1051 C CA . ILE A 1 131 ? 17.551 2.399 -5.322 1.00 81.88 131 ILE A CA 1
ATOM 1052 C C . ILE A 1 131 ? 17.920 3.531 -6.293 1.00 81.88 131 ILE A C 1
ATOM 1054 O O . ILE A 1 131 ? 18.805 4.340 -6.003 1.00 81.88 131 ILE A O 1
ATOM 1058 N N . ASP A 1 132 ? 17.210 3.614 -7.421 1.00 84.31 132 ASP A N 1
ATOM 1059 C CA . ASP A 1 132 ? 17.265 4.770 -8.318 1.00 84.31 132 ASP A CA 1
ATOM 1060 C C . ASP A 1 132 ? 16.466 5.923 -7.703 1.00 84.31 132 ASP A C 1
ATOM 1062 O O . ASP A 1 132 ? 15.234 5.935 -7.717 1.00 84.31 132 ASP A O 1
ATOM 1066 N N . ALA A 1 133 ? 17.184 6.914 -7.173 1.00 84.31 133 ALA A N 1
ATOM 1067 C CA . ALA A 1 133 ? 16.589 8.065 -6.509 1.00 84.31 133 ALA A CA 1
ATOM 1068 C C . ALA A 1 133 ? 15.609 8.844 -7.399 1.00 84.31 133 ALA A C 1
ATOM 1070 O O . ALA A 1 133 ? 14.608 9.343 -6.885 1.00 84.31 133 ALA A O 1
ATOM 1071 N N . LYS A 1 134 ? 15.865 8.950 -8.711 1.00 87.81 134 LYS A N 1
ATOM 1072 C CA . LYS A 1 134 ? 14.994 9.711 -9.614 1.00 87.81 134 LYS A CA 1
ATOM 1073 C C . LYS A 1 134 ? 13.679 8.967 -9.823 1.00 87.81 134 LYS A C 1
ATOM 1075 O O . LYS A 1 134 ? 12.620 9.536 -9.571 1.00 87.81 134 LYS A O 1
ATOM 1080 N N . ARG A 1 135 ? 13.750 7.689 -10.203 1.00 85.75 135 ARG A N 1
ATOM 1081 C CA . ARG A 1 135 ? 12.553 6.863 -10.414 1.00 85.75 135 ARG A CA 1
ATOM 1082 C C . ARG A 1 135 ? 11.744 6.701 -9.128 1.00 85.75 135 ARG A C 1
ATOM 1084 O O . ARG A 1 135 ? 10.525 6.820 -9.149 1.00 85.75 135 ARG A O 1
ATOM 1091 N N . SER A 1 136 ? 12.404 6.471 -7.991 1.00 87.06 136 SER A N 1
ATOM 1092 C CA . SER A 1 136 ? 11.714 6.379 -6.699 1.00 87.06 136 SER A CA 1
ATOM 1093 C C . SER A 1 136 ? 11.022 7.684 -6.318 1.00 87.06 136 SER A C 1
ATOM 1095 O O . SER A 1 136 ? 9.930 7.638 -5.760 1.00 87.06 136 SER A O 1
ATOM 1097 N N . TRP A 1 137 ? 11.619 8.836 -6.630 1.00 88.38 137 TRP A N 1
ATOM 1098 C CA . TRP A 1 137 ? 10.995 10.135 -6.393 1.00 88.38 137 TRP A CA 1
ATOM 1099 C C . TRP A 1 137 ? 9.763 10.358 -7.279 1.00 88.38 137 TRP A C 1
ATOM 1101 O O . TRP A 1 137 ? 8.718 10.763 -6.773 1.00 88.38 137 TRP A O 1
ATOM 1111 N N . GLU A 1 138 ? 9.860 10.048 -8.575 1.00 90.31 138 GLU A N 1
ATOM 1112 C CA . GLU A 1 138 ? 8.745 10.149 -9.528 1.00 90.31 138 GLU A CA 1
ATOM 1113 C C . GLU A 1 138 ? 7.578 9.235 -9.119 1.00 90.31 138 GLU A C 1
ATOM 1115 O O . GLU A 1 138 ? 6.452 9.712 -8.959 1.00 90.31 138 GLU A O 1
ATOM 1120 N N . ASN A 1 139 ? 7.857 7.963 -8.816 1.00 90.88 139 ASN A N 1
ATOM 1121 C CA . ASN A 1 139 ? 6.849 7.022 -8.324 1.00 90.88 139 ASN A CA 1
ATOM 1122 C C . ASN A 1 139 ? 6.236 7.491 -7.000 1.00 90.88 139 ASN A C 1
ATOM 1124 O O . ASN A 1 139 ? 5.021 7.457 -6.836 1.00 90.88 139 ASN A O 1
ATOM 1128 N N . MET A 1 140 ? 7.048 7.972 -6.055 1.00 91.19 140 MET A N 1
ATOM 1129 C CA . MET A 1 140 ? 6.544 8.461 -4.771 1.00 91.19 140 MET A CA 1
ATOM 1130 C C . MET A 1 140 ? 5.599 9.658 -4.941 1.00 91.19 140 MET A C 1
ATOM 1132 O O . MET A 1 140 ? 4.607 9.741 -4.221 1.00 91.19 140 MET A O 1
ATOM 1136 N N . ILE A 1 141 ? 5.856 10.565 -5.891 1.00 91.62 141 ILE A N 1
ATOM 1137 C CA . ILE A 1 141 ? 4.938 11.674 -6.189 1.00 91.62 141 ILE A CA 1
ATOM 1138 C C . ILE A 1 141 ? 3.585 11.145 -6.676 1.00 91.62 141 ILE A C 1
ATOM 1140 O O . ILE A 1 141 ? 2.550 11.599 -6.184 1.00 91.62 141 ILE A O 1
ATOM 1144 N N . GLU A 1 142 ? 3.573 10.194 -7.610 1.00 92.62 142 GLU A N 1
ATOM 1145 C CA . GLU A 1 142 ? 2.327 9.603 -8.116 1.00 92.62 142 GLU A CA 1
ATOM 1146 C C . GLU A 1 142 ? 1.560 8.851 -7.019 1.00 92.62 142 GLU A C 1
ATOM 1148 O O . GLU A 1 142 ? 0.344 9.004 -6.896 1.00 92.62 142 GLU A O 1
ATOM 1153 N N . LEU A 1 143 ? 2.267 8.133 -6.144 1.00 92.00 143 LEU A N 1
ATOM 1154 C CA . LEU A 1 143 ? 1.672 7.459 -4.988 1.00 92.00 143 LEU A CA 1
ATOM 1155 C C . LEU A 1 143 ? 1.104 8.447 -3.955 1.00 92.00 143 LEU A C 1
ATOM 1157 O O . LEU A 1 143 ? 0.030 8.222 -3.405 1.00 92.00 143 LEU A O 1
ATOM 1161 N N . ILE A 1 144 ? 1.758 9.590 -3.727 1.00 91.50 144 ILE A N 1
ATOM 1162 C CA . ILE A 1 144 ? 1.210 10.651 -2.866 1.00 91.50 144 ILE A CA 1
ATOM 1163 C C . ILE A 1 144 ? -0.055 11.255 -3.485 1.00 91.50 144 ILE A C 1
ATOM 1165 O O . ILE A 1 144 ? -1.024 11.510 -2.770 1.00 91.50 144 ILE A O 1
ATOM 1169 N N . LYS A 1 145 ? -0.083 11.483 -4.805 1.00 90.56 145 LYS A N 1
ATOM 1170 C CA . LYS A 1 145 ? -1.301 11.947 -5.488 1.00 90.56 145 LYS A CA 1
ATOM 1171 C C . LYS A 1 145 ? -2.434 10.929 -5.329 1.00 90.56 145 LYS A C 1
ATOM 1173 O O . LYS A 1 145 ? -3.564 11.331 -5.052 1.00 90.56 145 LYS A O 1
ATOM 1178 N N . LEU A 1 146 ? -2.126 9.635 -5.461 1.00 89.69 146 LEU A N 1
ATOM 1179 C CA . LEU A 1 146 ? -3.079 8.539 -5.276 1.00 89.69 146 LEU A CA 1
ATOM 1180 C C . LEU A 1 146 ? -3.648 8.565 -3.857 1.00 89.69 146 LEU A C 1
ATOM 1182 O O . LEU A 1 146 ? -4.862 8.465 -3.674 1.00 89.69 146 LEU A O 1
ATOM 1186 N N . ASP A 1 147 ? -2.793 8.799 -2.865 1.00 89.19 147 ASP A N 1
ATOM 1187 C CA . ASP A 1 147 ? -3.228 8.902 -1.482 1.00 89.19 147 ASP A CA 1
ATOM 1188 C C . ASP A 1 147 ? -4.117 10.115 -1.228 1.00 89.19 147 ASP A C 1
ATOM 1190 O O . ASP A 1 147 ? -5.146 10.004 -0.566 1.00 89.19 147 ASP A O 1
ATOM 1194 N N . LEU A 1 148 ? -3.766 11.280 -1.768 1.00 88.06 148 LEU A N 1
ATOM 1195 C CA . LEU A 1 148 ? -4.585 12.482 -1.618 1.00 88.06 148 LEU A CA 1
ATOM 1196 C C . LEU A 1 148 ? -5.954 12.332 -2.292 1.00 88.06 148 LEU A C 1
ATOM 1198 O O . LEU A 1 148 ? -6.948 12.839 -1.770 1.00 88.06 148 LEU A O 1
ATOM 1202 N N . LEU A 1 149 ? -6.007 11.640 -3.431 1.00 86.88 149 LEU A N 1
ATOM 1203 C CA . LEU A 1 149 ? -7.220 11.486 -4.225 1.00 86.88 149 LEU A CA 1
ATOM 1204 C C . LEU A 1 149 ? -8.138 10.379 -3.694 1.00 86.88 149 LEU A C 1
ATOM 1206 O O . LEU A 1 149 ? -9.347 10.582 -3.590 1.00 86.88 149 LEU A O 1
ATOM 1210 N N . LEU A 1 150 ? -7.577 9.213 -3.368 1.00 85.62 150 LEU A N 1
ATOM 1211 C CA . LEU A 1 150 ? -8.336 8.008 -3.025 1.00 85.62 150 LEU A CA 1
ATOM 1212 C C . LEU A 1 150 ? -8.170 7.604 -1.565 1.00 85.62 150 LEU A C 1
ATOM 1214 O O . LEU A 1 150 ? -9.165 7.336 -0.889 1.00 85.62 150 LEU A O 1
ATOM 1218 N N . PHE A 1 151 ? -6.945 7.582 -1.039 1.00 86.00 151 PHE A N 1
ATOM 1219 C CA . PHE A 1 151 ? -6.728 7.098 0.325 1.00 86.00 151 PHE A CA 1
ATOM 1220 C C . PHE A 1 151 ? -7.286 8.050 1.387 1.00 86.00 151 PHE A C 1
ATOM 1222 O O . PHE A 1 151 ? -7.899 7.599 2.350 1.00 86.00 151 PHE A O 1
ATOM 1229 N N . LEU A 1 152 ? -7.145 9.362 1.211 1.00 87.31 152 LEU A N 1
ATOM 1230 C CA . LEU A 1 152 ? -7.627 10.380 2.140 1.00 87.31 152 LEU A CA 1
ATOM 1231 C C . LEU A 1 152 ? -9.140 10.265 2.404 1.00 87.31 152 LEU A C 1
ATOM 1233 O O . LEU A 1 152 ? -9.517 10.182 3.580 1.00 87.31 152 LEU A O 1
ATOM 1237 N N . PRO A 1 153 ? -10.030 10.205 1.389 1.00 84.75 153 PRO A N 1
ATOM 1238 C CA . PRO A 1 153 ? -11.458 10.007 1.640 1.00 84.75 153 PRO A CA 1
ATOM 1239 C C . PRO A 1 153 ? -11.777 8.625 2.233 1.00 84.75 153 PRO A C 1
ATOM 1241 O O . PRO A 1 153 ? -12.655 8.528 3.098 1.00 84.75 153 PRO A O 1
ATOM 1244 N N . ILE A 1 154 ? -11.050 7.565 1.849 1.00 86.75 154 ILE A N 1
ATOM 1245 C CA . ILE A 1 154 ? -11.188 6.227 2.455 1.00 86.75 154 ILE A CA 1
ATOM 1246 C C . ILE A 1 154 ? -10.847 6.286 3.953 1.00 86.75 154 ILE A C 1
ATOM 1248 O O . ILE A 1 154 ? -11.623 5.823 4.790 1.00 86.75 154 ILE A O 1
ATOM 1252 N N . CYS A 1 155 ? -9.721 6.900 4.301 1.00 87.31 155 CYS A N 1
ATOM 1253 C CA . CYS A 1 155 ? -9.205 7.011 5.659 1.00 87.31 155 CYS A CA 1
ATOM 1254 C C . CYS A 1 155 ? -10.115 7.881 6.546 1.00 87.31 155 CYS A C 1
ATOM 1256 O O . CYS A 1 155 ? -10.458 7.488 7.666 1.00 87.31 155 CYS A O 1
ATOM 1258 N N . TYR A 1 156 ? -10.629 8.997 6.017 1.00 87.88 156 TYR A N 1
ATOM 1259 C CA . TYR A 1 156 ? -11.639 9.802 6.709 1.00 87.88 156 TYR A CA 1
ATOM 1260 C C . TYR A 1 156 ? -12.914 9.008 6.999 1.00 87.88 156 TYR A C 1
ATOM 1262 O O . TYR A 1 156 ? -13.417 9.027 8.126 1.00 87.88 156 TYR A O 1
ATOM 1270 N N . THR A 1 157 ? -13.418 8.282 5.998 1.00 87.06 157 THR A N 1
ATOM 1271 C CA . THR A 1 157 ? -14.613 7.440 6.140 1.00 87.06 157 THR A CA 1
ATOM 1272 C C . THR A 1 157 ? -14.395 6.379 7.216 1.00 87.06 157 THR A C 1
ATOM 1274 O O . THR A 1 157 ? -15.243 6.194 8.091 1.00 87.06 157 THR A O 1
ATOM 1277 N N . ASN A 1 158 ? -13.212 5.763 7.222 1.00 85.31 158 ASN A N 1
ATOM 1278 C CA . ASN A 1 158 ? -12.827 4.778 8.219 1.00 85.31 158 ASN A CA 1
ATOM 1279 C C . ASN A 1 158 ? -12.874 5.337 9.650 1.00 85.31 158 ASN A C 1
ATOM 1281 O O . ASN A 1 158 ? -13.527 4.770 10.523 1.00 85.31 158 ASN A O 1
ATOM 1285 N N . PHE A 1 159 ? -12.225 6.478 9.903 1.00 85.62 159 PHE A N 1
ATOM 1286 C CA . PHE A 1 159 ? -12.177 7.058 11.248 1.00 85.62 159 PHE A CA 1
ATOM 1287 C C . PHE A 1 159 ? -13.499 7.674 11.709 1.00 85.62 159 PHE A C 1
ATOM 1289 O O . PHE A 1 159 ? -13.712 7.799 12.917 1.00 85.62 159 PHE A O 1
ATOM 1296 N N . LYS A 1 160 ? -14.361 8.099 10.779 1.00 88.00 160 LYS A N 1
ATOM 1297 C CA . LYS A 1 160 ? -15.635 8.746 11.109 1.00 88.00 160 LYS A CA 1
ATOM 1298 C C . LYS A 1 160 ? -16.775 7.757 11.320 1.00 88.00 160 LYS A C 1
ATOM 1300 O O . LYS A 1 160 ? -17.577 7.974 12.224 1.00 88.00 160 LYS A O 1
ATOM 1305 N N . PHE A 1 161 ? -16.867 6.721 10.489 1.00 84.00 161 PHE A N 1
ATOM 1306 C CA . PHE A 1 161 ? -18.052 5.861 10.434 1.00 84.00 161 PHE A CA 1
ATOM 1307 C C . PHE A 1 161 ? -17.800 4.434 10.920 1.00 84.00 161 PHE A C 1
ATOM 1309 O O . PHE A 1 161 ? -18.744 3.775 11.349 1.00 84.00 161 PHE A O 1
ATOM 1316 N N . ILE A 1 162 ? -16.554 3.949 10.890 1.00 79.25 162 ILE A N 1
ATOM 1317 C CA . ILE A 1 162 ? -16.251 2.571 11.279 1.00 79.25 162 ILE A CA 1
ATOM 1318 C C . ILE A 1 162 ? -15.844 2.523 12.761 1.00 79.25 162 ILE A C 1
ATOM 1320 O O . ILE A 1 162 ? -14.932 3.254 13.168 1.00 79.25 162 ILE A O 1
ATOM 1324 N N . PRO A 1 163 ? -16.481 1.667 13.587 1.00 76.44 163 PRO A N 1
ATOM 1325 C CA . PRO A 1 163 ? -16.147 1.543 15.002 1.00 76.44 163 PRO A CA 1
ATOM 1326 C C . PRO A 1 163 ? -14.671 1.175 15.230 1.00 76.44 163 PRO A C 1
ATOM 1328 O O . PRO A 1 163 ? -14.149 0.307 14.522 1.00 76.44 163 PRO A O 1
ATOM 1331 N N . PRO A 1 164 ? -13.996 1.767 16.238 1.00 76.38 164 PRO A N 1
ATOM 1332 C CA . PRO A 1 164 ? -12.620 1.417 16.573 1.00 76.38 164 PRO A CA 1
ATOM 1333 C C . PRO A 1 164 ? -12.442 -0.081 16.825 1.00 76.38 164 PRO A C 1
ATOM 1335 O O . PRO A 1 164 ? -13.192 -0.686 17.591 1.00 76.38 164 PRO A O 1
ATOM 1338 N N . GLY A 1 165 ? -11.422 -0.678 16.208 1.00 70.44 165 GLY A N 1
ATOM 1339 C CA . GLY A 1 165 ? -11.114 -2.100 16.354 1.00 70.44 165 GLY A CA 1
ATOM 1340 C C . GLY A 1 165 ? -10.835 -2.777 15.017 1.00 70.44 165 GLY A C 1
ATOM 1341 O O . GLY A 1 165 ? -10.368 -2.147 14.072 1.00 70.44 165 GLY A O 1
ATOM 1342 N N . ILE A 1 166 ? -11.116 -4.079 14.942 1.00 67.75 166 ILE A N 1
ATOM 1343 C CA . ILE A 1 166 ? -10.771 -4.906 13.776 1.00 67.75 166 ILE A CA 1
ATOM 1344 C C . ILE A 1 166 ? -11.462 -4.443 12.487 1.00 67.75 166 ILE A C 1
ATOM 1346 O O . ILE A 1 166 ? -10.866 -4.524 11.418 1.00 67.75 166 ILE A O 1
ATOM 1350 N N . TRP A 1 167 ? -12.679 -3.902 12.582 1.00 73.50 167 TRP A N 1
ATOM 1351 C CA . TRP A 1 167 ? -13.452 -3.465 11.421 1.00 73.50 167 TRP A CA 1
ATOM 1352 C C . TRP A 1 167 ? -12.836 -2.268 10.706 1.00 73.50 167 TRP A C 1
ATOM 1354 O O . TRP A 1 167 ? -12.898 -2.218 9.483 1.00 73.50 167 TRP A O 1
ATOM 1364 N N . GLN A 1 168 ? -12.164 -1.365 11.430 1.00 75.62 168 GLN A N 1
ATOM 1365 C CA . GLN A 1 168 ? -11.411 -0.279 10.799 1.00 75.62 168 GLN A CA 1
ATOM 1366 C C . GLN A 1 168 ? -10.260 -0.812 9.948 1.00 75.62 168 GLN A C 1
ATOM 1368 O O . GLN A 1 168 ? -10.010 -0.342 8.841 1.00 75.62 168 GLN A O 1
ATOM 1373 N N . THR A 1 169 ? -9.564 -1.826 10.463 1.00 71.12 169 THR A N 1
ATOM 1374 C CA . THR A 1 169 ? -8.487 -2.496 9.735 1.00 71.12 169 THR A CA 1
ATOM 1375 C C . THR A 1 169 ? -9.029 -3.264 8.534 1.00 71.12 169 THR A C 1
ATOM 1377 O O . THR A 1 169 ? -8.425 -3.203 7.472 1.00 71.12 169 THR A O 1
ATOM 1380 N N . VAL A 1 170 ? -10.158 -3.965 8.669 1.00 69.81 170 VAL A N 1
ATOM 1381 C CA . VAL A 1 170 ? -10.792 -4.700 7.560 1.00 69.81 170 VAL A CA 1
ATOM 1382 C C . VAL A 1 170 ? -11.263 -3.745 6.464 1.00 69.81 170 VAL A C 1
ATOM 1384 O O . VAL A 1 170 ? -10.962 -3.982 5.299 1.00 69.81 170 VAL A O 1
ATOM 1387 N N . TYR A 1 171 ? -11.948 -2.659 6.829 1.00 80.19 171 TYR A N 1
ATOM 1388 C CA . TYR A 1 171 ? -12.457 -1.673 5.879 1.00 80.19 171 TYR A CA 1
ATOM 1389 C C . TYR A 1 171 ? -11.328 -1.013 5.085 1.00 80.19 171 TYR A C 1
ATOM 1391 O O . TYR A 1 171 ? -11.370 -1.030 3.856 1.00 80.19 171 TYR A O 1
ATOM 1399 N N . ILE A 1 172 ? -10.302 -0.483 5.771 1.00 79.56 172 ILE A N 1
ATOM 1400 C CA . ILE A 1 172 ? -9.158 0.128 5.083 1.00 79.56 172 ILE A CA 1
ATOM 1401 C C . ILE A 1 172 ? -8.520 -0.881 4.145 1.00 79.56 172 ILE A C 1
ATOM 1403 O O . ILE A 1 172 ? -8.397 -0.586 2.969 1.00 79.56 172 ILE A O 1
ATOM 1407 N N . ASN A 1 173 ? -8.208 -2.083 4.623 1.00 73.81 173 ASN A N 1
ATOM 1408 C CA . ASN A 1 173 ? -7.561 -3.105 3.808 1.00 73.81 173 ASN A CA 1
ATOM 1409 C C . ASN A 1 173 ? -8.378 -3.509 2.571 1.00 73.81 173 ASN A C 1
ATOM 1411 O O . ASN A 1 173 ? -7.805 -3.692 1.502 1.00 73.81 173 ASN A O 1
ATOM 1415 N N . ALA A 1 174 ? -9.703 -3.627 2.693 1.00 75.50 174 ALA A N 1
ATOM 1416 C CA . ALA A 1 174 ? -10.569 -3.956 1.563 1.00 75.50 174 ALA A CA 1
ATOM 1417 C C . ALA A 1 174 ? -10.565 -2.839 0.510 1.00 75.50 174 ALA A C 1
ATOM 1419 O O . ALA A 1 174 ? -10.327 -3.100 -0.666 1.00 75.50 174 ALA A O 1
ATOM 1420 N N . MET A 1 175 ? -10.770 -1.590 0.933 1.00 80.00 175 MET A N 1
ATOM 1421 C CA . MET A 1 175 ? -10.776 -0.443 0.019 1.00 80.00 175 MET A CA 1
ATOM 1422 C C . MET A 1 175 ? -9.396 -0.214 -0.603 1.00 80.00 175 MET A C 1
ATOM 1424 O O . MET A 1 175 ? -9.295 0.112 -1.784 1.00 80.00 175 MET A O 1
ATOM 1428 N N . TYR A 1 176 ? -8.334 -0.438 0.172 1.00 78.56 176 TYR A N 1
ATOM 1429 C CA . TYR A 1 176 ? -6.961 -0.315 -0.294 1.00 78.56 176 TYR A CA 1
ATOM 1430 C C . TYR A 1 176 ? -6.670 -1.346 -1.388 1.00 78.56 176 TYR A C 1
ATOM 1432 O O . TYR A 1 176 ? -6.249 -0.961 -2.467 1.00 78.56 176 TYR A O 1
ATOM 1440 N N . VAL A 1 177 ? -7.011 -2.624 -1.199 1.00 76.12 177 VAL A N 1
ATOM 1441 C CA . VAL A 1 177 ? -6.772 -3.663 -2.223 1.00 76.12 177 VAL A CA 1
ATOM 1442 C C . VAL A 1 177 ? -7.578 -3.506 -3.485 1.00 76.12 177 VAL A C 1
ATOM 1444 O O . VAL A 1 177 ? -7.114 -3.848 -4.566 1.00 76.12 177 VAL A O 1
ATOM 1447 N N . ILE A 1 178 ? -8.811 -3.054 -3.347 1.00 74.88 178 ILE A N 1
ATOM 1448 C CA . ILE A 1 178 ? -9.726 -3.021 -4.474 1.00 74.88 178 ILE A CA 1
ATOM 1449 C C . ILE A 1 178 ? -9.447 -1.811 -5.363 1.00 74.88 178 ILE A C 1
ATOM 1451 O O . ILE A 1 178 ? -9.618 -1.879 -6.577 1.00 74.88 178 ILE A O 1
ATOM 1455 N N . ILE A 1 179 ? -9.032 -0.702 -4.752 1.00 79.25 179 ILE A N 1
ATOM 1456 C CA . ILE A 1 179 ? -8.977 0.597 -5.419 1.00 79.25 179 ILE A CA 1
ATOM 1457 C C . ILE A 1 179 ? -7.542 1.114 -5.491 1.00 79.25 179 ILE A C 1
ATOM 1459 O O . ILE A 1 179 ? -7.107 1.554 -6.549 1.00 79.25 179 ILE A O 1
ATOM 1463 N N . VAL A 1 180 ? -6.800 1.074 -4.385 1.00 85.31 180 VAL A N 1
ATOM 1464 C CA . VAL A 1 180 ? -5.498 1.745 -4.269 1.00 85.31 180 VAL A CA 1
ATOM 1465 C C . VAL A 1 180 ? -4.359 0.857 -4.775 1.00 85.31 180 VAL A C 1
ATOM 1467 O O . VAL A 1 180 ? -3.588 1.289 -5.625 1.00 85.31 180 VAL A O 1
ATOM 1470 N N . GLU A 1 181 ? -4.266 -0.390 -4.319 1.00 86.94 181 GLU A N 1
ATOM 1471 C CA . GLU A 1 181 ? -3.161 -1.310 -4.630 1.00 86.94 181 GLU A CA 1
ATOM 1472 C C . GLU A 1 181 ? -3.020 -1.662 -6.121 1.00 86.94 181 GLU A C 1
ATOM 1474 O O . GLU A 1 181 ? -1.886 -1.703 -6.600 1.00 86.94 181 GLU A O 1
ATOM 1479 N N . PRO A 1 182 ? -4.098 -1.856 -6.911 1.00 86.62 182 PRO A N 1
ATOM 1480 C CA . PRO A 1 182 ? -3.949 -2.110 -8.340 1.00 86.62 182 PRO A CA 1
ATOM 1481 C C . PRO A 1 182 ? -3.354 -0.895 -9.054 1.00 86.62 182 PRO A C 1
ATOM 1483 O O . PRO A 1 182 ? -2.473 -1.031 -9.900 1.00 86.62 182 PRO A O 1
ATOM 1486 N N . VAL A 1 183 ? -3.784 0.312 -8.674 1.00 87.56 183 VAL A N 1
ATOM 1487 C CA . VAL A 1 183 ? -3.251 1.562 -9.232 1.00 87.56 183 VAL A CA 1
ATOM 1488 C C . VAL A 1 183 ? -1.811 1.790 -8.775 1.00 87.56 183 VAL A C 1
ATOM 1490 O O . VAL A 1 183 ? -0.973 2.167 -9.587 1.00 87.56 183 VAL A O 1
ATOM 1493 N N . CYS A 1 184 ? -1.500 1.484 -7.515 1.00 90.12 184 CYS A N 1
ATOM 1494 C CA . CYS A 1 184 ? -0.143 1.491 -6.974 1.00 90.12 184 CYS A CA 1
ATOM 1495 C C . CYS A 1 184 ? 0.785 0.574 -7.785 1.00 90.12 184 CYS A C 1
ATOM 1497 O O . CYS A 1 184 ? 1.831 1.027 -8.249 1.00 90.12 184 CYS A O 1
ATOM 1499 N N . SER A 1 185 ? 0.381 -0.678 -8.040 1.00 90.06 185 SER A N 1
ATOM 1500 C CA . SER A 1 185 ? 1.180 -1.593 -8.863 1.00 90.06 185 SER A CA 1
ATOM 1501 C C . SER A 1 185 ? 1.402 -1.041 -10.274 1.00 90.06 185 SER A C 1
ATOM 1503 O O . SER A 1 185 ? 2.539 -1.021 -10.744 1.00 90.06 185 SER A O 1
ATOM 1505 N N . MET A 1 186 ? 0.360 -0.513 -10.925 1.00 89.12 186 MET A N 1
ATOM 1506 C CA . MET A 1 186 ? 0.489 0.081 -12.262 1.00 89.12 186 MET A CA 1
ATOM 1507 C C . MET A 1 186 ? 1.416 1.308 -12.286 1.00 89.12 186 MET A C 1
ATOM 1509 O O . MET A 1 186 ? 2.179 1.484 -13.234 1.00 89.12 186 MET A O 1
ATOM 1513 N N . ILE A 1 187 ? 1.398 2.153 -11.250 1.00 90.12 187 ILE A N 1
ATOM 1514 C CA . ILE A 1 187 ? 2.339 3.279 -11.118 1.00 90.12 187 ILE A CA 1
ATOM 1515 C C . ILE A 1 187 ? 3.778 2.753 -11.038 1.00 90.12 187 ILE A C 1
ATOM 1517 O O . ILE A 1 187 ? 4.657 3.227 -11.753 1.00 90.12 187 ILE A O 1
ATOM 1521 N N . ILE A 1 188 ? 4.023 1.755 -10.186 1.00 89.56 188 ILE A N 1
ATOM 1522 C CA . ILE A 1 188 ? 5.372 1.254 -9.891 1.00 89.56 188 ILE A CA 1
ATOM 1523 C C . ILE A 1 188 ? 5.971 0.476 -11.070 1.00 89.56 188 ILE A C 1
ATOM 1525 O O . ILE A 1 188 ? 7.157 0.643 -11.389 1.00 89.56 188 ILE A O 1
ATOM 1529 N N . ASN A 1 189 ? 5.158 -0.383 -11.685 1.00 89.88 189 ASN A N 1
ATOM 1530 C CA . ASN A 1 189 ? 5.600 -1.392 -12.644 1.00 89.88 189 ASN A CA 1
ATOM 1531 C C . ASN A 1 189 ? 5.375 -0.984 -14.098 1.00 89.88 189 ASN A C 1
ATOM 1533 O O . ASN A 1 189 ? 6.219 -1.280 -14.941 1.00 89.88 189 ASN A O 1
ATOM 1537 N N . ASP A 1 190 ? 4.301 -0.247 -14.377 1.00 86.06 190 ASP A N 1
ATOM 1538 C CA . ASP A 1 190 ? 3.918 0.115 -15.744 1.00 86.06 190 ASP A CA 1
ATOM 1539 C C . ASP A 1 190 ? 4.191 1.603 -16.049 1.00 86.06 190 ASP A C 1
ATOM 1541 O O . ASP A 1 190 ? 3.905 2.071 -17.150 1.00 86.06 190 ASP A O 1
ATOM 1545 N N . ASN A 1 191 ? 4.750 2.355 -15.088 1.00 86.06 191 ASN A N 1
ATOM 1546 C CA . ASN A 1 191 ? 4.982 3.806 -15.154 1.00 86.06 191 ASN A CA 1
ATOM 1547 C C . ASN A 1 191 ? 3.709 4.609 -15.476 1.00 86.06 191 ASN A C 1
ATOM 1549 O O . ASN A 1 191 ? 3.745 5.603 -16.206 1.00 86.06 191 ASN A O 1
ATOM 1553 N N . VAL A 1 192 ? 2.566 4.168 -14.947 1.00 85.19 192 VAL A N 1
ATOM 1554 C CA . VAL A 1 192 ? 1.304 4.900 -15.088 1.00 85.19 192 VAL A CA 1
ATOM 1555 C C . VAL A 1 192 ? 1.366 6.217 -14.321 1.00 85.19 192 VAL A C 1
ATOM 1557 O O . VAL A 1 192 ? 1.698 6.242 -13.139 1.00 85.19 192 VAL A O 1
ATOM 1560 N N . GLN A 1 193 ? 0.974 7.307 -14.979 1.00 87.56 193 GLN A N 1
ATOM 1561 C CA . GLN A 1 193 ? 0.689 8.573 -14.310 1.00 87.56 193 GLN A CA 1
ATOM 1562 C C . GLN A 1 193 ? -0.762 8.573 -13.840 1.00 87.56 193 GLN A C 1
ATOM 1564 O O . GLN A 1 193 ? -1.675 8.238 -14.600 1.00 87.56 193 GLN A O 1
ATOM 1569 N N . LEU A 1 194 ? -0.989 8.961 -12.585 1.00 84.00 194 LEU A N 1
ATOM 1570 C CA . LEU A 1 194 ? -2.293 8.823 -11.943 1.00 84.00 194 LEU A CA 1
ATOM 1571 C C . LEU A 1 194 ? -3.392 9.555 -12.716 1.00 84.00 194 LEU A C 1
ATOM 1573 O O . LEU A 1 194 ? -4.461 9.003 -12.962 1.00 84.00 194 LEU A O 1
ATOM 1577 N N . PHE A 1 195 ? -3.142 10.808 -13.091 1.00 80.88 195 PHE A N 1
ATOM 1578 C CA . PHE A 1 195 ? -4.164 11.626 -13.736 1.00 80.88 195 PHE A CA 1
ATOM 1579 C C . PHE A 1 195 ? -4.520 11.116 -15.128 1.00 80.88 195 PHE A C 1
ATOM 1581 O O . PHE A 1 195 ? -5.703 11.090 -15.451 1.00 80.88 195 PHE A O 1
ATOM 1588 N N . ASP A 1 196 ? -3.548 10.640 -15.903 1.00 79.94 196 ASP A N 1
ATOM 1589 C CA . ASP A 1 196 ? -3.808 10.057 -17.222 1.00 79.94 196 ASP A CA 1
ATOM 1590 C C . ASP A 1 196 ? -4.714 8.828 -17.103 1.00 79.94 196 ASP A C 1
ATOM 1592 O O . ASP A 1 196 ? -5.705 8.709 -17.821 1.00 79.94 196 ASP A O 1
ATOM 1596 N N . PHE A 1 197 ? -4.447 7.974 -16.114 1.00 77.56 197 PHE A N 1
ATOM 1597 C CA . PHE A 1 197 ? -5.290 6.823 -15.802 1.00 77.56 197 PHE A CA 1
ATOM 1598 C C . PHE A 1 197 ? -6.712 7.222 -15.375 1.00 77.56 197 PHE A C 1
ATOM 1600 O O . PHE A 1 197 ? -7.691 6.623 -15.818 1.00 77.56 197 PHE A O 1
ATOM 1607 N N . PHE A 1 198 ? -6.862 8.271 -14.561 1.00 74.25 198 PHE A N 1
ATOM 1608 C CA . PHE A 1 198 ? -8.184 8.788 -14.196 1.00 74.25 198 PHE A CA 1
ATOM 1609 C C . PHE A 1 198 ? -8.929 9.405 -15.383 1.00 74.25 198 PHE A C 1
ATOM 1611 O O . PHE A 1 198 ? -10.139 9.215 -15.499 1.00 74.25 198 PHE A O 1
ATOM 1618 N N . PHE A 1 199 ? -8.238 10.110 -16.279 1.00 72.44 199 PHE A N 1
ATOM 1619 C CA . PHE A 1 199 ? -8.833 10.627 -17.512 1.00 72.44 199 PHE A CA 1
ATOM 1620 C C . PHE A 1 199 ? -9.237 9.510 -18.478 1.00 72.44 199 PHE A C 1
ATOM 1622 O O . PHE A 1 199 ? -10.261 9.641 -19.145 1.00 72.44 199 PHE A O 1
ATOM 1629 N N . GLU A 1 200 ? -8.509 8.394 -18.498 1.00 69.69 200 GLU A N 1
ATOM 1630 C CA . GLU A 1 200 ? -8.889 7.188 -19.241 1.00 69.69 200 GLU A CA 1
ATOM 1631 C C . GLU A 1 200 ? -10.124 6.495 -18.640 1.00 69.69 200 GLU A C 1
ATOM 1633 O O . GLU A 1 200 ? -10.960 5.979 -19.381 1.00 69.69 200 GLU A O 1
ATOM 1638 N N . LEU A 1 201 ? -10.278 6.521 -17.310 1.00 65.12 201 LEU A N 1
ATOM 1639 C CA . LEU A 1 201 ? -11.427 5.953 -16.593 1.00 65.12 201 LEU A CA 1
ATOM 1640 C C . LEU A 1 201 ? -12.669 6.856 -16.571 1.00 65.12 201 LEU A C 1
ATOM 1642 O O . LEU A 1 201 ? -13.774 6.352 -16.395 1.00 65.12 201 LEU A O 1
ATOM 1646 N N . LEU A 1 202 ? -12.516 8.174 -16.724 1.00 57.06 202 LEU A N 1
ATOM 1647 C CA . LEU A 1 202 ? -13.611 9.152 -16.651 1.00 57.06 202 LEU A CA 1
ATOM 1648 C C . LEU A 1 202 ? -14.795 8.888 -17.608 1.00 57.06 202 LEU A C 1
ATOM 1650 O O . LEU A 1 202 ? -15.932 9.187 -17.227 1.00 57.06 202 LEU A O 1
ATOM 1654 N N . PRO A 1 203 ? -14.616 8.315 -18.814 1.00 63.62 203 PRO A N 1
ATOM 1655 C CA . PRO A 1 203 ? -15.732 7.784 -19.579 1.00 63.62 203 PRO A CA 1
ATOM 1656 C C . PRO A 1 203 ? -16.390 6.631 -18.805 1.00 63.62 203 PRO A C 1
ATOM 1658 O O . PRO A 1 203 ? -15.793 5.567 -18.639 1.00 63.62 203 PRO A O 1
ATOM 1661 N N . GLN A 1 204 ? -17.655 6.801 -18.397 1.00 56.66 204 GLN A N 1
ATOM 1662 C CA . GLN A 1 204 ? -18.418 5.774 -17.663 1.00 56.66 204 GLN A CA 1
ATOM 1663 C C . GLN A 1 204 ? -18.304 4.337 -18.216 1.00 56.66 204 GLN A C 1
ATOM 1665 O O . GLN A 1 204 ? -18.154 3.428 -17.402 1.00 56.66 204 GLN A O 1
ATOM 1670 N N . PRO A 1 205 ? -18.276 4.086 -19.544 1.00 65.81 205 PRO A N 1
ATOM 1671 C CA . PRO A 1 205 ? -18.138 2.725 -20.069 1.00 65.81 205 PRO A CA 1
ATOM 1672 C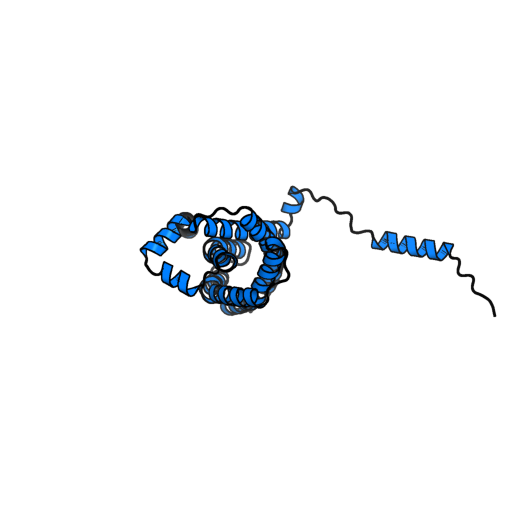 C . PRO A 1 205 ? -16.804 2.051 -19.710 1.00 65.81 205 PRO A C 1
ATOM 1674 O O . PRO A 1 205 ? -16.724 0.825 -19.649 1.00 65.81 205 PRO A O 1
ATOM 1677 N N . VAL A 1 206 ? -15.738 2.835 -19.524 1.00 58.00 206 VAL A N 1
ATOM 1678 C CA . VAL A 1 206 ? -14.403 2.337 -19.163 1.00 58.00 206 VAL A CA 1
ATOM 1679 C C . VAL A 1 206 ? -14.336 2.087 -17.662 1.00 58.00 206 VAL A C 1
ATOM 1681 O O . VAL A 1 206 ? -13.857 1.033 -17.250 1.00 58.00 206 VAL A O 1
ATOM 1684 N N . PHE A 1 207 ? -14.903 2.990 -16.856 1.00 58.91 207 PHE A N 1
ATOM 1685 C CA . PHE A 1 207 ? -15.059 2.777 -15.419 1.00 58.91 207 PHE A CA 1
ATOM 1686 C C . PHE A 1 207 ? -15.886 1.524 -15.112 1.00 58.91 207 PHE A C 1
ATOM 1688 O O . PHE A 1 207 ? -15.453 0.681 -14.334 1.00 58.91 207 PHE A O 1
ATOM 1695 N N . GLU A 1 208 ? -17.033 1.336 -15.766 1.00 61.75 208 GLU A N 1
ATOM 1696 C CA . GLU A 1 208 ? -17.861 0.137 -15.593 1.00 61.75 208 GLU A CA 1
ATOM 1697 C C . GLU A 1 208 ? -17.111 -1.139 -15.988 1.00 61.75 208 GLU A C 1
ATOM 1699 O O . GLU A 1 208 ? -17.127 -2.109 -15.233 1.00 61.75 208 GLU A O 1
ATOM 1704 N N . LYS A 1 209 ? -16.367 -1.123 -17.104 1.00 65.56 209 LYS A N 1
ATOM 1705 C CA . LYS A 1 209 ? -15.497 -2.242 -17.504 1.00 65.56 209 LYS A CA 1
ATOM 1706 C C . LYS A 1 209 ? -14.372 -2.511 -16.510 1.00 65.56 209 LYS A C 1
ATOM 1708 O O . LYS A 1 209 ? -13.998 -3.665 -16.329 1.00 65.56 209 LYS A O 1
ATOM 1713 N N . PHE A 1 210 ? -13.812 -1.478 -15.887 1.00 63.12 210 PHE A N 1
ATOM 1714 C CA . PHE A 1 210 ? -12.801 -1.611 -14.839 1.00 63.12 210 PHE A CA 1
ATOM 1715 C C . PHE A 1 210 ? -13.401 -2.253 -13.580 1.00 63.12 210 PHE A C 1
ATOM 1717 O O . PHE A 1 210 ? -12.875 -3.254 -13.096 1.00 63.12 210 PHE A O 1
ATOM 1724 N N . ILE A 1 211 ? -14.553 -1.754 -13.115 1.00 63.16 211 ILE A N 1
ATOM 1725 C CA . ILE A 1 211 ? -15.319 -2.321 -11.994 1.00 63.16 211 ILE A CA 1
ATOM 1726 C C . ILE A 1 211 ? -15.704 -3.785 -12.262 1.00 63.16 211 ILE A C 1
ATOM 1728 O O . ILE A 1 211 ? -15.590 -4.625 -11.364 1.00 63.16 211 ILE A O 1
ATOM 1732 N N . GLU A 1 212 ? -16.136 -4.099 -13.486 1.00 65.12 212 GLU A N 1
ATOM 1733 C CA . GLU A 1 212 ? -16.503 -5.448 -13.924 1.00 65.12 212 GLU A CA 1
ATOM 1734 C C . GLU A 1 212 ? -15.282 -6.377 -13.980 1.00 65.12 212 GLU A C 1
ATOM 1736 O O . GLU A 1 212 ? -15.304 -7.451 -13.379 1.00 65.12 212 GLU A O 1
ATOM 1741 N N . LYS A 1 213 ? -14.185 -5.954 -14.627 1.00 64.94 213 LYS A N 1
ATOM 1742 C CA . LYS A 1 213 ? -12.953 -6.753 -14.754 1.00 64.94 213 LYS A CA 1
ATOM 1743 C C . LYS A 1 213 ? -12.282 -7.048 -13.418 1.00 64.94 213 LYS A C 1
ATOM 1745 O O . LYS A 1 213 ? -11.713 -8.122 -13.254 1.00 64.94 213 LYS A O 1
ATOM 1750 N N . ILE A 1 214 ? -12.324 -6.102 -12.485 1.00 56.69 214 ILE A N 1
ATOM 1751 C CA . ILE A 1 214 ? -11.679 -6.240 -11.172 1.00 56.69 214 ILE A CA 1
ATOM 1752 C C . ILE A 1 214 ? -12.601 -6.973 -10.181 1.00 56.69 214 ILE A C 1
ATOM 1754 O O . ILE A 1 214 ? -12.187 -7.335 -9.083 1.00 56.69 214 ILE A O 1
ATOM 1758 N N . GLY A 1 215 ? -13.853 -7.257 -10.562 1.00 57.19 215 GLY A N 1
ATOM 1759 C CA . GLY A 1 215 ? -14.814 -7.942 -9.695 1.00 57.19 215 GLY A CA 1
ATOM 1760 C C . GLY A 1 215 ? -15.251 -7.095 -8.495 1.00 57.19 215 GLY A C 1
ATOM 1761 O O . GLY A 1 215 ? -15.812 -7.622 -7.534 1.00 57.19 215 GLY A O 1
ATOM 1762 N N . ILE A 1 216 ? -15.020 -5.777 -8.554 1.00 57.62 216 ILE A N 1
ATOM 1763 C CA . ILE A 1 216 ? -15.345 -4.812 -7.494 1.00 57.62 216 ILE A CA 1
ATOM 1764 C C . ILE A 1 216 ? -16.840 -4.805 -7.225 1.00 57.62 216 ILE A C 1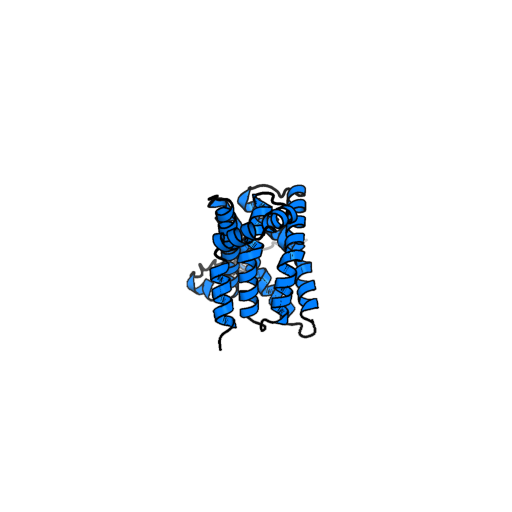
ATOM 1766 O O . ILE A 1 216 ? -17.247 -4.699 -6.073 1.00 57.62 216 ILE A O 1
ATOM 1770 N N . LYS A 1 217 ? -17.652 -4.970 -8.274 1.00 55.19 217 LYS A N 1
ATOM 1771 C CA . LYS A 1 217 ? -19.109 -5.047 -8.160 1.00 55.19 217 LYS A CA 1
ATOM 1772 C C . LYS A 1 217 ? -19.535 -6.123 -7.159 1.00 55.19 217 LYS A C 1
ATOM 1774 O O . LYS A 1 217 ? -20.278 -5.824 -6.242 1.00 55.19 217 LYS A O 1
ATOM 1779 N N . THR A 1 218 ? -18.957 -7.320 -7.238 1.00 56.38 218 THR A N 1
ATOM 1780 C CA . THR A 1 218 ? -19.242 -8.428 -6.314 1.00 56.38 218 THR A CA 1
ATOM 1781 C C . THR A 1 218 ? -18.859 -8.099 -4.869 1.00 56.38 218 THR A C 1
ATOM 1783 O O . THR A 1 218 ? -19.562 -8.482 -3.937 1.00 56.38 218 THR A O 1
ATOM 1786 N N . VAL A 1 219 ? -17.747 -7.385 -4.661 1.00 48.47 219 VAL A N 1
ATOM 1787 C CA . VAL A 1 219 ? -17.293 -7.013 -3.312 1.00 48.47 219 VAL A CA 1
ATOM 1788 C C . VAL A 1 219 ? -18.101 -5.846 -2.743 1.00 48.47 219 VAL A C 1
ATOM 1790 O O . VAL A 1 219 ? -18.448 -5.868 -1.565 1.00 48.47 219 VAL A O 1
ATOM 1793 N N . LEU A 1 220 ? -18.439 -4.851 -3.564 1.00 49.12 220 LEU A N 1
ATOM 1794 C CA . LEU A 1 220 ? -19.326 -3.752 -3.188 1.00 49.12 220 LEU A CA 1
ATOM 1795 C C . LEU A 1 220 ? -20.729 -4.267 -2.881 1.00 49.12 220 LEU A C 1
ATOM 1797 O O . LEU A 1 220 ? -21.264 -3.911 -1.838 1.00 49.12 220 LEU A O 1
ATOM 1801 N N . ASP A 1 221 ? -21.280 -5.145 -3.718 1.00 56.97 221 ASP A N 1
ATOM 1802 C CA . ASP A 1 221 ? -22.580 -5.778 -3.498 1.00 56.97 221 ASP A CA 1
ATOM 1803 C C . ASP A 1 221 ? -22.568 -6.569 -2.182 1.00 56.97 221 ASP A C 1
ATOM 1805 O O . ASP A 1 221 ? -23.463 -6.393 -1.363 1.00 56.97 221 ASP A O 1
ATOM 1809 N N . PHE A 1 222 ? -21.502 -7.329 -1.898 1.00 51.47 222 PHE A N 1
ATOM 1810 C CA . PHE A 1 222 ? -21.329 -8.029 -0.620 1.00 51.47 222 PHE A CA 1
ATOM 1811 C C . PHE A 1 222 ? -21.247 -7.078 0.588 1.00 51.47 222 PHE A C 1
ATOM 1813 O O . PHE A 1 222 ? -21.852 -7.338 1.631 1.00 51.47 222 PHE A O 1
ATOM 1820 N N . ILE A 1 223 ? -20.497 -5.974 0.479 1.00 44.72 223 ILE A N 1
ATOM 1821 C CA . ILE A 1 223 ? -20.371 -4.975 1.552 1.00 44.72 223 ILE A CA 1
ATOM 1822 C C . ILE A 1 223 ? -21.710 -4.269 1.781 1.00 44.72 223 ILE A C 1
ATOM 1824 O O . ILE A 1 223 ? -22.115 -4.114 2.934 1.00 44.72 223 ILE A O 1
ATOM 1828 N N . ILE A 1 224 ? -22.405 -3.871 0.712 1.00 51.56 224 ILE A N 1
ATOM 1829 C CA . ILE A 1 224 ? -23.716 -3.211 0.750 1.00 51.56 224 ILE A CA 1
ATOM 1830 C C . ILE A 1 224 ? -24.762 -4.155 1.340 1.00 51.56 224 ILE A C 1
ATOM 1832 O O . ILE A 1 224 ? -25.462 -3.771 2.269 1.00 51.56 224 ILE A O 1
ATOM 1836 N N . GLU A 1 225 ? -24.824 -5.408 0.895 1.00 58.19 225 GLU A N 1
ATOM 1837 C CA . GLU A 1 225 ? -25.742 -6.425 1.421 1.00 58.19 225 GLU A CA 1
ATOM 1838 C C . GLU A 1 225 ? -25.512 -6.673 2.924 1.00 58.19 225 GLU A C 1
ATOM 1840 O O . GLU A 1 225 ? -26.462 -6.825 3.693 1.00 58.19 225 GLU A O 1
ATOM 1845 N N . ARG A 1 226 ? -24.254 -6.608 3.383 1.00 50.84 226 ARG A N 1
ATOM 1846 C CA . ARG A 1 226 ? -23.887 -6.733 4.804 1.00 50.84 226 ARG A CA 1
ATOM 1847 C C . ARG A 1 226 ? -24.069 -5.475 5.647 1.00 50.84 226 ARG A C 1
ATOM 1849 O O . ARG A 1 226 ? -24.116 -5.600 6.867 1.00 50.84 226 ARG A O 1
ATOM 1856 N N . THR A 1 227 ? -24.134 -4.292 5.039 1.00 37.91 227 THR A N 1
ATOM 1857 C CA . THR A 1 227 ? -24.331 -3.013 5.748 1.00 37.91 227 THR A CA 1
ATOM 1858 C C . THR A 1 227 ? -25.768 -2.494 5.665 1.00 37.91 227 THR A C 1
ATOM 1860 O O . THR A 1 227 ? -26.164 -1.696 6.512 1.00 37.91 227 THR A O 1
ATOM 1863 N N . ALA A 1 228 ? -26.563 -2.961 4.696 1.00 42.94 228 ALA A N 1
ATOM 1864 C CA . ALA A 1 228 ? -27.965 -2.592 4.504 1.00 42.94 228 ALA A CA 1
ATOM 1865 C C . ALA A 1 228 ? -28.971 -3.509 5.240 1.00 42.94 228 ALA A C 1
ATOM 1867 O O . ALA A 1 228 ? -30.131 -3.124 5.394 1.00 42.94 228 ALA A O 1
ATOM 1868 N N . GLY A 1 229 ? -28.558 -4.684 5.735 1.00 41.09 229 GLY A N 1
ATOM 1869 C CA . GLY A 1 229 ? -29.290 -5.447 6.767 1.00 41.09 229 GLY A CA 1
ATOM 1870 C C . GLY A 1 229 ? -28.918 -4.927 8.163 1.00 41.09 229 GLY A C 1
ATOM 1871 O O . GLY A 1 229 ? -27.746 -4.668 8.419 1.00 41.09 229 GLY A O 1
ATOM 1872 N N . LYS A 1 230 ? -29.837 -4.597 9.081 1.00 39.47 230 LYS A N 1
ATOM 1873 C CA . LYS A 1 230 ? -30.663 -5.552 9.850 1.00 39.47 230 LYS A CA 1
ATOM 1874 C C . LYS A 1 230 ? -29.930 -6.843 10.196 1.00 39.47 230 LYS A C 1
ATOM 1876 O O . LYS A 1 230 ? -29.673 -7.632 9.265 1.00 39.47 230 LYS A O 1
#

Radius of gyration: 23.67 Å; chains: 1; bounding box: 88×39×61 Å